Protein AF-A0A9R1C9G4-F1 (afdb_monomer_lite)

Organism: NCBI:txid2854755

Foldseek 3Di:
DPVLVVLVVVQLVVLLVQLVVLLVQLVVVVVVLVVQVVVVVVCPFPQDPVRDGPPDDRDDDPPVSVVSNVSSVCSNVPVPVVVLVVLLVVLVVLLVVLVVQVVVVVVVVVVDPDDPVSVVLSVVSNVLSVVCNVPVPSPSVSVVVVVVSVVVVVVVVVVVVVVVVVVVVVVVVVVVVVVVVVVVVVVVVVDPPPDPDPPPDDDDDDDDDDDDD

InterPro domains:
  IPR005325 Protein of unknown function DUF308, membrane [PF03729] (7-39)
  IPR005325 Protein of unknown function DUF308, membrane [PF03729] (63-133)

pLDDT: mean 73.39, std 15.16, range [34.91, 95.25]

Structure (mmCIF, N/CA/C/O backbone):
data_AF-A0A9R1C9G4-F1
#
_entry.id   AF-A0A9R1C9G4-F1
#
loop_
_atom_site.group_PDB
_atom_site.id
_atom_site.type_symbol
_atom_site.label_atom_id
_atom_site.label_alt_id
_atom_site.label_comp_id
_atom_site.label_asym_id
_atom_site.label_entity_id
_atom_site.label_seq_id
_atom_site.pdbx_PDB_ins_code
_atom_site.Cartn_x
_atom_site.Cartn_y
_atom_site.Cartn_z
_atom_site.occupancy
_atom_site.B_iso_or_equiv
_atom_site.auth_seq_id
_atom_site.auth_comp_id
_atom_site.auth_asym_id
_a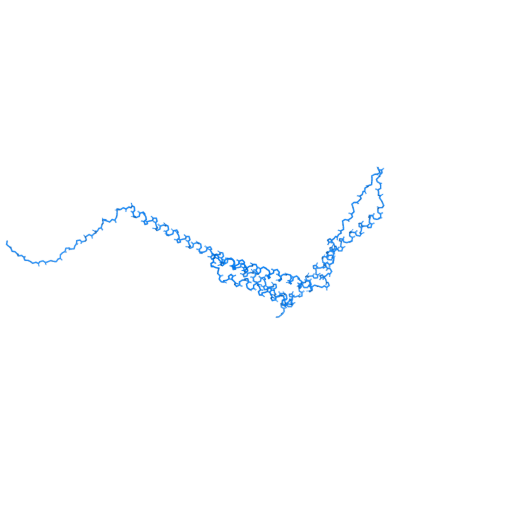tom_site.auth_atom_id
_atom_site.pdbx_PDB_model_num
ATOM 1 N N . MET A 1 1 ? -14.293 -18.397 -10.441 1.00 50.78 1 MET A N 1
ATOM 2 C CA . MET A 1 1 ? -14.915 -17.257 -9.725 1.00 50.78 1 MET A CA 1
ATOM 3 C C . MET A 1 1 ? -14.912 -17.377 -8.194 1.00 50.78 1 MET A C 1
ATOM 5 O O . MET A 1 1 ? -15.118 -16.356 -7.559 1.00 50.78 1 MET A O 1
ATOM 9 N N . LEU A 1 2 ? -14.626 -18.537 -7.573 1.00 49.88 2 LEU A N 1
ATOM 10 C CA . LEU A 1 2 ? -14.671 -18.654 -6.102 1.00 49.88 2 LEU A CA 1
ATOM 11 C C . LEU A 1 2 ? -13.504 -17.963 -5.360 1.00 49.88 2 LEU A C 1
ATOM 13 O O . LEU A 1 2 ? -13.743 -17.330 -4.342 1.00 49.88 2 LEU A O 1
ATOM 17 N N . LEU A 1 3 ? -12.264 -17.998 -5.869 1.00 57.25 3 LEU A N 1
ATOM 18 C CA . LEU A 1 3 ? -11.087 -17.430 -5.174 1.00 57.25 3 LEU A CA 1
ATOM 19 C C . LEU A 1 3 ? -11.145 -15.905 -4.941 1.00 57.25 3 LEU A C 1
ATOM 21 O O . LEU A 1 3 ? -10.585 -15.415 -3.964 1.00 57.25 3 LEU A O 1
ATOM 25 N N . LEU A 1 4 ? -11.858 -15.161 -5.793 1.00 54.88 4 LEU A N 1
ATOM 26 C CA . LEU A 1 4 ? -11.981 -13.701 -5.679 1.00 54.88 4 LEU A CA 1
ATOM 27 C C . LEU A 1 4 ? -12.985 -13.255 -4.614 1.00 54.88 4 LEU A C 1
ATOM 29 O O . LEU A 1 4 ? -12.763 -12.247 -3.944 1.00 54.88 4 LEU A O 1
ATOM 33 N N . GLN A 1 5 ? -14.062 -14.018 -4.406 1.00 60.50 5 GLN A N 1
ATOM 34 C CA . GLN A 1 5 ? -15.027 -13.709 -3.348 1.00 60.50 5 GLN A CA 1
ATOM 35 C C . GLN A 1 5 ? -14.412 -13.903 -1.958 1.00 60.50 5 GLN A C 1
ATOM 37 O O . GLN A 1 5 ? -14.637 -13.073 -1.077 1.00 60.50 5 GLN A O 1
ATOM 42 N N . TYR A 1 6 ? -13.565 -14.924 -1.780 1.00 65.00 6 TYR A N 1
ATOM 43 C CA . TYR A 1 6 ? -12.864 -15.142 -0.513 1.00 65.00 6 TYR A CA 1
ATOM 44 C C . TYR A 1 6 ? -11.916 -13.994 -0.162 1.00 65.00 6 TYR A C 1
ATOM 46 O O . TYR A 1 6 ? -11.909 -13.568 0.985 1.00 65.00 6 TYR A O 1
ATOM 54 N N . GLY A 1 7 ? -11.188 -13.426 -1.129 1.00 70.62 7 GLY A N 1
ATOM 55 C CA . GLY A 1 7 ? -10.265 -12.317 -0.858 1.00 70.62 7 GLY A CA 1
ATOM 56 C C . GLY A 1 7 ? -10.949 -11.090 -0.241 1.00 70.62 7 GLY A C 1
ATOM 57 O O . GLY A 1 7 ? -10.440 -10.511 0.719 1.00 70.62 7 GLY A O 1
ATOM 58 N N . SER A 1 8 ? -12.137 -10.725 -0.734 1.00 73.56 8 SER A N 1
ATOM 59 C CA . SER A 1 8 ? -12.911 -9.602 -0.185 1.00 73.56 8 SER A CA 1
ATOM 60 C C . SER A 1 8 ? -13.373 -9.856 1.245 1.00 73.56 8 SER A C 1
ATOM 62 O O . SER A 1 8 ? -13.203 -9.008 2.124 1.00 73.56 8 SER A O 1
ATOM 64 N N . LEU A 1 9 ? -13.897 -11.058 1.481 1.00 80.12 9 LEU A N 1
ATOM 65 C CA . LEU A 1 9 ? -14.358 -11.491 2.793 1.00 80.12 9 LEU A CA 1
ATOM 66 C C . LEU A 1 9 ? -13.190 -11.541 3.786 1.00 80.12 9 LEU A C 1
ATOM 68 O O . LEU A 1 9 ? -13.291 -10.977 4.872 1.00 80.12 9 LEU A O 1
ATOM 72 N N . THR A 1 10 ? -12.056 -12.136 3.413 1.00 84.62 10 THR A N 1
ATOM 73 C CA . THR A 1 10 ? -10.879 -12.263 4.284 1.00 84.62 10 THR A CA 1
ATOM 74 C C . THR A 1 10 ? -10.339 -10.908 4.729 1.00 84.62 10 THR A C 1
ATOM 76 O O . THR A 1 10 ? -10.029 -10.747 5.905 1.00 84.62 10 THR A O 1
ATOM 79 N N . ILE A 1 11 ? -10.263 -9.912 3.840 1.00 82.31 11 ILE A N 1
ATOM 80 C CA . ILE A 1 11 ? -9.776 -8.571 4.208 1.00 82.31 11 ILE A CA 1
ATOM 81 C C . ILE A 1 11 ? -10.743 -7.874 5.170 1.00 82.31 11 ILE A C 1
ATOM 83 O O . ILE A 1 11 ? -10.300 -7.202 6.103 1.00 82.31 11 ILE A O 1
ATOM 87 N N . GLN A 1 12 ? -12.054 -8.046 4.985 1.00 85.19 12 GLN A N 1
ATOM 88 C CA . GLN A 1 12 ? -13.042 -7.507 5.920 1.00 85.19 12 GLN A CA 1
ATOM 89 C C . GLN A 1 12 ? -12.913 -8.156 7.299 1.00 85.19 12 GLN A C 1
ATOM 91 O O . GLN A 1 12 ? -12.782 -7.435 8.285 1.00 85.19 12 GLN A O 1
ATOM 96 N N . TRP A 1 13 ? -12.861 -9.490 7.371 1.00 89.75 13 TRP A N 1
ATOM 97 C CA . TRP A 1 13 ? -12.664 -10.214 8.632 1.00 89.75 13 TRP A CA 1
ATOM 98 C C . TRP A 1 13 ? -11.3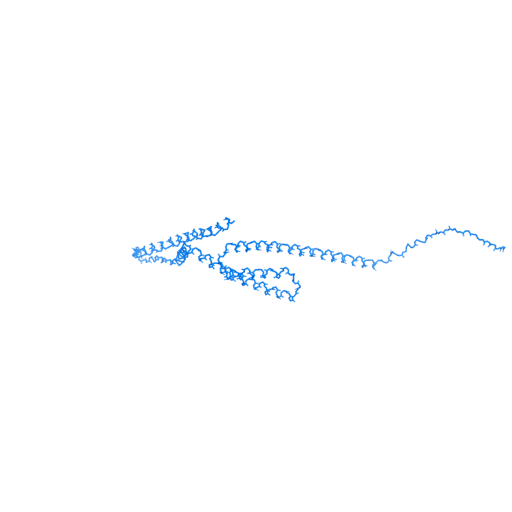46 -9.837 9.311 1.00 89.75 13 TRP A C 1
ATOM 100 O O . TRP A 1 13 ? -11.329 -9.580 10.512 1.00 89.75 13 TRP A O 1
ATOM 110 N N . LEU A 1 14 ? -10.260 -9.717 8.547 1.00 90.00 14 LEU A N 1
ATOM 111 C CA . LEU A 1 14 ? -8.964 -9.271 9.051 1.00 90.00 14 LEU A CA 1
ATOM 112 C C . LEU A 1 14 ? -9.044 -7.855 9.639 1.00 90.00 14 LEU A C 1
ATOM 114 O O . LEU A 1 14 ? -8.565 -7.618 10.744 1.00 90.00 14 LEU A O 1
ATOM 118 N N . THR A 1 15 ? -9.684 -6.926 8.927 1.00 91.75 15 THR A N 1
ATOM 119 C CA . THR A 1 15 ? -9.858 -5.536 9.379 1.00 91.75 15 THR A CA 1
ATOM 120 C C . THR A 1 15 ? -10.698 -5.470 10.652 1.00 91.75 15 THR A C 1
ATOM 122 O O . THR A 1 15 ? -10.347 -4.736 11.573 1.00 91.75 15 THR A O 1
ATOM 125 N N . ILE A 1 16 ? -11.760 -6.275 10.742 1.00 92.50 16 ILE A N 1
ATOM 126 C CA . ILE A 1 16 ? -12.608 -6.377 11.936 1.00 92.50 16 ILE A CA 1
ATOM 127 C C . ILE A 1 16 ? -11.805 -6.924 13.122 1.00 92.50 16 ILE A C 1
ATOM 129 O O . ILE A 1 16 ? -11.888 -6.364 14.212 1.00 92.50 16 ILE A O 1
ATOM 133 N N . VAL A 1 17 ? -11.000 -7.976 12.929 1.00 95.25 17 VAL A N 1
ATOM 134 C CA . VAL A 1 17 ? -10.163 -8.561 13.995 1.00 95.25 17 VAL A CA 1
ATOM 135 C C . VAL A 1 17 ? -9.121 -7.557 14.485 1.00 95.25 17 VAL A C 1
ATOM 137 O O . VAL A 1 17 ? -9.003 -7.336 15.691 1.00 95.25 17 VAL A O 1
ATOM 140 N N . ILE A 1 18 ? -8.406 -6.897 13.569 1.00 93.50 18 ILE A N 1
ATOM 141 C CA . ILE A 1 18 ? -7.433 -5.847 13.908 1.00 93.50 18 ILE A CA 1
ATOM 142 C C . ILE A 1 18 ? -8.127 -4.694 14.642 1.00 93.50 18 ILE A C 1
ATOM 144 O O . ILE A 1 18 ? -7.625 -4.226 15.664 1.00 93.50 18 ILE A O 1
ATOM 148 N N . GLY A 1 19 ? -9.302 -4.276 14.166 1.00 94.00 19 GLY A N 1
ATOM 149 C CA . GLY A 1 19 ? -10.135 -3.264 14.811 1.00 94.00 19 GLY A CA 1
ATOM 150 C C . GLY A 1 19 ? -10.550 -3.660 16.226 1.00 94.00 19 GLY A C 1
ATOM 151 O O . GLY A 1 19 ? -10.431 -2.851 17.142 1.00 94.00 19 GLY A O 1
ATOM 152 N N . GLY A 1 20 ? -10.946 -4.918 16.429 1.00 95.00 20 GLY A N 1
ATOM 153 C CA . GLY A 1 20 ? -11.266 -5.499 17.735 1.00 95.00 20 GLY A CA 1
ATOM 154 C C . GLY A 1 20 ? -10.095 -5.452 18.713 1.00 95.00 20 GLY A C 1
ATOM 155 O O . GLY A 1 20 ? -10.262 -5.026 19.856 1.00 95.00 20 GLY A O 1
ATOM 156 N N . ILE A 1 21 ? -8.897 -5.821 18.256 1.00 95.12 21 ILE A N 1
ATOM 157 C CA . ILE A 1 21 ? -7.677 -5.793 19.075 1.00 95.12 21 ILE A CA 1
ATOM 158 C C . ILE A 1 21 ? -7.290 -4.348 19.429 1.00 95.12 21 ILE A C 1
ATOM 160 O O . ILE A 1 21 ? -6.967 -4.060 20.586 1.00 95.12 21 ILE A O 1
ATOM 164 N N . PHE A 1 22 ? -7.366 -3.420 18.468 1.00 93.81 22 PHE A N 1
ATOM 165 C CA . PHE A 1 22 ? -7.135 -1.992 18.714 1.00 93.81 22 PHE A CA 1
ATOM 166 C C . PHE A 1 22 ? -8.146 -1.431 19.714 1.00 93.81 22 PHE A C 1
ATOM 168 O O . PHE A 1 22 ? -7.758 -0.827 20.712 1.00 93.81 22 PHE A O 1
ATOM 175 N N . PHE A 1 23 ? -9.433 -1.713 19.516 1.00 94.44 23 PHE A N 1
ATOM 176 C CA . PHE A 1 23 ? -10.493 -1.271 20.413 1.00 94.44 23 PHE A CA 1
ATOM 177 C C . PHE A 1 23 ? -10.278 -1.781 21.843 1.00 94.44 23 PHE A C 1
ATOM 179 O O . PHE A 1 23 ? -10.345 -0.994 22.787 1.00 94.44 23 PHE A O 1
ATOM 186 N N . ALA A 1 24 ? -9.944 -3.065 22.011 1.00 93.69 24 ALA A N 1
ATOM 187 C CA . ALA A 1 24 ? -9.632 -3.646 23.315 1.00 93.69 24 ALA A CA 1
ATOM 188 C C . ALA A 1 24 ? -8.417 -2.967 23.971 1.00 93.69 24 ALA A C 1
ATOM 190 O O . ALA A 1 24 ? -8.467 -2.610 25.148 1.00 93.69 24 ALA A O 1
ATOM 191 N N . THR A 1 25 ? -7.356 -2.708 23.202 1.00 93.44 25 THR A N 1
ATOM 192 C CA . THR A 1 25 ? -6.151 -2.009 23.682 1.00 93.44 25 THR A CA 1
ATOM 193 C C . THR A 1 25 ? -6.469 -0.577 24.133 1.00 93.44 25 THR A C 1
ATOM 195 O O . THR A 1 25 ? -6.028 -0.140 25.200 1.00 93.44 25 THR A O 1
ATOM 198 N N . GLY A 1 26 ? -7.284 0.149 23.361 1.00 90.56 26 GLY A N 1
ATOM 199 C CA . GLY A 1 26 ? -7.767 1.485 23.718 1.00 90.56 26 GLY A CA 1
ATOM 200 C C . GLY A 1 26 ? -8.641 1.479 24.974 1.00 90.56 26 GLY A C 1
ATOM 201 O O . GLY A 1 26 ? -8.462 2.320 25.858 1.00 90.56 26 GLY A O 1
ATOM 202 N N . LEU A 1 27 ? -9.520 0.482 25.104 1.00 91.19 27 LEU A N 1
ATOM 203 C CA . LEU A 1 27 ? -10.409 0.321 26.253 1.00 91.19 27 LEU A CA 1
ATOM 204 C C . LEU A 1 27 ? -9.633 0.039 27.546 1.00 91.19 27 LEU A C 1
ATOM 206 O O . LEU A 1 27 ? -9.917 0.655 28.572 1.00 91.19 27 LEU A O 1
ATOM 210 N N . ILE A 1 28 ? -8.611 -0.821 27.500 1.00 89.81 28 ILE A N 1
ATOM 211 C CA . ILE A 1 28 ? -7.726 -1.092 28.646 1.00 89.81 28 ILE A CA 1
ATOM 212 C C . ILE A 1 28 ? -7.040 0.203 29.100 1.00 89.81 28 ILE A C 1
ATOM 214 O O . ILE A 1 28 ? -7.065 0.545 30.285 1.00 89.81 28 ILE A O 1
ATOM 218 N N . SER A 1 29 ? -6.493 0.976 28.158 1.00 87.88 29 SER A N 1
ATOM 219 C CA . SER A 1 29 ? -5.845 2.256 28.459 1.00 87.88 29 SER A CA 1
ATOM 220 C C . SER A 1 29 ? -6.821 3.279 29.061 1.00 87.88 29 SER A C 1
ATOM 222 O O . SER A 1 29 ? -6.449 4.038 29.959 1.00 87.88 29 SER A O 1
ATOM 224 N N . PHE A 1 30 ? -8.077 3.280 28.610 1.00 85.62 30 PHE A N 1
ATOM 225 C CA . PHE A 1 30 ? -9.134 4.136 29.147 1.00 85.62 30 PHE A CA 1
ATOM 226 C C . PHE A 1 30 ? -9.565 3.720 30.565 1.00 85.62 30 PHE A C 1
ATOM 228 O O . PHE A 1 30 ? -9.714 4.574 31.444 1.00 85.62 30 PHE A O 1
ATOM 235 N N . ILE A 1 31 ? -9.693 2.415 30.829 1.00 86.38 31 ILE A N 1
ATOM 236 C CA . ILE A 1 31 ? -10.026 1.870 32.157 1.00 86.38 31 ILE A CA 1
ATOM 237 C C . ILE A 1 31 ? -8.929 2.198 33.178 1.00 86.38 31 ILE A C 1
ATOM 239 O O . ILE A 1 31 ? -9.242 2.586 34.310 1.00 86.38 31 ILE A O 1
ATOM 243 N N . ILE A 1 32 ? -7.652 2.094 32.793 1.00 86.00 32 ILE A N 1
ATOM 244 C CA . ILE A 1 32 ? -6.516 2.473 33.649 1.00 86.00 32 ILE A CA 1
ATOM 245 C C . ILE A 1 32 ? -6.578 3.965 33.990 1.00 86.00 32 ILE A C 1
ATOM 247 O O . ILE A 1 32 ? -6.412 4.338 35.155 1.00 86.00 32 ILE A O 1
ATOM 251 N N . TYR A 1 33 ? -6.883 4.820 33.013 1.00 85.19 33 TYR A N 1
ATOM 252 C CA . TYR A 1 33 ? -7.038 6.256 33.243 1.00 85.19 33 TYR A CA 1
ATOM 253 C C . TYR A 1 33 ? -8.193 6.568 34.202 1.00 85.19 33 TYR A C 1
ATOM 255 O O . TYR A 1 33 ? -7.994 7.307 35.168 1.00 85.19 33 TYR A O 1
ATOM 263 N N . LEU A 1 34 ? -9.372 5.960 34.013 1.00 84.56 34 LEU A N 1
ATOM 264 C CA . LEU A 1 34 ? -10.505 6.135 34.931 1.00 84.56 34 LEU A CA 1
ATOM 265 C C . LEU A 1 34 ? -10.189 5.629 36.340 1.00 84.56 34 LEU A C 1
ATOM 267 O O . LEU A 1 34 ? -10.533 6.287 37.321 1.00 84.56 34 LEU A O 1
ATOM 271 N N . SER A 1 35 ? -9.519 4.483 36.453 1.00 81.94 35 SER A N 1
ATOM 272 C CA . SER A 1 35 ? -9.141 3.899 37.744 1.00 81.94 35 SER A CA 1
ATOM 273 C C . SER A 1 35 ? -8.112 4.760 38.471 1.00 81.94 35 SER A C 1
ATOM 275 O O . SER A 1 35 ? -8.222 4.959 39.678 1.00 81.94 35 SER A O 1
ATOM 277 N N . THR A 1 36 ? -7.147 5.326 37.745 1.00 77.06 36 THR A N 1
ATOM 278 C CA . THR A 1 36 ? -6.144 6.234 38.318 1.00 77.06 36 THR A CA 1
ATOM 279 C C . THR A 1 36 ? -6.772 7.570 38.703 1.00 77.06 36 THR A C 1
ATOM 281 O O . THR A 1 36 ? -6.517 8.064 39.796 1.00 77.06 36 THR A O 1
ATOM 284 N N . LYS A 1 37 ? -7.672 8.116 37.874 1.00 76.62 37 LYS A N 1
ATOM 285 C CA . LYS A 1 37 ? -8.444 9.326 38.191 1.00 76.62 37 LYS A CA 1
ATOM 286 C C . LYS A 1 37 ? -9.274 9.142 39.464 1.00 76.62 37 LYS A C 1
ATOM 288 O O . LYS A 1 37 ? -9.193 9.972 40.361 1.00 76.62 37 LYS A O 1
ATOM 293 N N . LYS A 1 38 ? -10.008 8.028 39.586 1.00 74.94 38 LYS A N 1
ATOM 294 C CA . LYS A 1 38 ? -10.776 7.693 40.799 1.00 74.94 38 LYS A CA 1
ATOM 295 C C . LYS A 1 38 ? -9.872 7.518 42.022 1.00 74.94 38 LYS A C 1
ATOM 297 O O . LYS A 1 38 ? -10.217 8.006 43.089 1.00 74.94 38 LYS A O 1
ATOM 302 N N . ARG A 1 39 ? -8.710 6.870 41.874 1.00 68.56 39 ARG A N 1
ATOM 303 C CA . ARG A 1 39 ? -7.732 6.689 42.963 1.00 68.56 39 ARG A CA 1
ATOM 304 C C . ARG A 1 39 ? -7.111 8.003 43.430 1.00 68.56 39 ARG A C 1
ATOM 306 O O . ARG A 1 39 ? -6.878 8.131 44.618 1.00 68.56 39 ARG A O 1
ATOM 313 N N . LEU A 1 40 ? -6.883 8.964 42.538 1.00 65.44 40 LEU A N 1
ATOM 314 C CA . LEU A 1 40 ? -6.365 10.289 42.897 1.00 65.44 40 LEU A CA 1
ATOM 315 C C . LEU A 1 40 ? -7.421 11.179 43.555 1.00 65.44 40 LEU A C 1
ATOM 317 O O . LEU A 1 40 ? -7.089 11.939 44.453 1.00 65.44 40 LEU A O 1
ATOM 321 N N . SER A 1 41 ? -8.685 11.076 43.135 1.00 62.38 41 SER A N 1
ATOM 322 C CA . SER A 1 41 ? -9.795 11.770 43.802 1.00 62.38 41 SER A CA 1
ATOM 323 C C . SER A 1 41 ? -10.172 11.141 45.148 1.00 62.38 41 SER A C 1
ATOM 325 O O . SER A 1 41 ? -10.714 11.837 45.995 1.00 62.38 41 SER A O 1
ATOM 327 N N . ALA A 1 42 ? -9.903 9.845 45.342 1.00 63.44 42 ALA A N 1
ATOM 328 C CA . ALA A 1 42 ? -10.138 9.132 46.600 1.00 63.44 42 ALA A CA 1
ATOM 329 C C . ALA A 1 42 ? -8.929 9.159 47.553 1.00 63.44 42 ALA A C 1
ATOM 331 O O . ALA A 1 42 ? -9.106 9.004 48.756 1.00 63.44 42 ALA A O 1
ATOM 332 N N . SER A 1 43 ? -7.706 9.357 47.045 1.00 56.81 43 SER A N 1
ATOM 333 C CA . SER A 1 43 ? -6.535 9.661 47.867 1.00 56.81 43 SER A CA 1
ATOM 334 C C . SER A 1 43 ? -6.481 11.166 48.115 1.00 56.81 43 SER A C 1
ATOM 336 O O . SER A 1 43 ? -5.700 11.893 47.496 1.00 56.81 43 SER A O 1
ATOM 338 N N . GLU A 1 44 ? -7.338 11.633 49.019 1.00 55.91 44 GLU A N 1
ATOM 339 C CA . GLU A 1 44 ? -7.061 12.842 49.788 1.00 55.91 44 GLU A CA 1
ATOM 340 C C . GLU A 1 44 ? -5.608 12.759 50.279 1.00 55.91 44 GLU A C 1
ATOM 342 O O . GLU A 1 44 ? -5.149 11.692 50.691 1.00 55.91 44 GLU A O 1
ATOM 347 N N . SER A 1 45 ? -4.848 13.834 50.070 1.00 52.84 45 SER A N 1
ATOM 348 C CA . SER A 1 45 ? -3.392 13.871 50.207 1.00 52.84 45 SER A CA 1
ATOM 349 C C . SER A 1 45 ? -2.912 13.094 51.429 1.00 52.84 45 SER A C 1
ATOM 351 O O . SER A 1 45 ? -3.165 13.515 52.555 1.00 52.84 45 SER A O 1
ATOM 353 N N . ILE A 1 46 ? -2.199 11.987 51.207 1.00 57.66 46 ILE A N 1
ATOM 354 C CA . ILE A 1 46 ? -1.473 11.322 52.284 1.00 57.66 46 ILE A CA 1
ATOM 355 C C . ILE A 1 46 ? -0.327 12.273 52.635 1.00 57.66 46 ILE A C 1
ATOM 357 O O . ILE A 1 46 ? 0.673 12.353 51.922 1.00 57.66 46 ILE A O 1
ATOM 361 N N . THR A 1 47 ? -0.550 13.095 53.656 1.00 57.03 47 THR A N 1
ATOM 362 C CA . THR A 1 47 ? 0.495 13.859 54.328 1.00 57.03 47 THR A CA 1
ATOM 363 C C . THR A 1 47 ? 1.368 12.831 55.023 1.00 57.03 47 THR A C 1
ATOM 365 O O . THR A 1 47 ? 0.892 12.112 55.901 1.00 57.03 47 THR A O 1
ATOM 368 N N . ASP A 1 48 ? 2.613 12.705 54.570 1.00 59.47 48 ASP A N 1
ATOM 369 C CA . ASP A 1 48 ? 3.602 11.899 55.274 1.00 59.47 48 ASP A CA 1
ATOM 370 C C . ASP A 1 48 ? 3.764 12.444 56.703 1.00 59.47 48 ASP A C 1
ATOM 372 O O . ASP A 1 48 ? 3.525 13.634 56.938 1.00 59.47 48 ASP A O 1
ATOM 376 N N . SER A 1 49 ? 4.162 11.611 57.664 1.00 63.19 49 SER A N 1
ATOM 377 C CA . SER A 1 49 ? 4.257 12.031 59.079 1.00 63.19 49 SER A CA 1
ATOM 378 C C . SER A 1 49 ? 5.277 13.167 59.316 1.00 63.19 49 SER A C 1
ATOM 380 O O . SER A 1 49 ? 5.241 13.803 60.364 1.00 63.19 49 SER A O 1
ATOM 382 N N . ASP A 1 50 ? 6.098 13.483 58.305 1.00 62.44 50 ASP A N 1
ATOM 383 C CA . ASP A 1 50 ? 7.061 14.593 58.245 1.00 62.44 50 ASP A CA 1
ATOM 384 C C . ASP A 1 50 ? 6.554 15.853 57.497 1.00 62.44 50 ASP A C 1
ATOM 386 O O . ASP A 1 50 ? 7.321 16.773 57.211 1.00 62.44 50 ASP A O 1
ATOM 390 N N . GLY A 1 51 ? 5.266 15.935 57.139 1.00 59.81 51 GLY A N 1
ATOM 391 C CA . GLY A 1 51 ? 4.664 17.144 56.548 1.00 59.81 51 GLY A CA 1
ATOM 392 C C . GLY A 1 51 ? 4.962 17.381 55.058 1.00 59.81 51 GLY A C 1
ATOM 393 O O . GLY A 1 51 ? 4.522 18.385 54.491 1.00 59.81 51 GLY A O 1
ATOM 394 N N . TYR A 1 52 ? 5.650 16.457 54.383 1.00 57.19 52 TYR A N 1
ATOM 395 C CA . TYR A 1 52 ? 5.878 16.529 52.940 1.00 57.19 52 TYR A CA 1
ATOM 396 C C . TYR A 1 52 ? 4.661 16.013 52.158 1.00 57.19 52 TYR A C 1
ATOM 398 O O . TYR A 1 52 ? 4.205 14.880 52.318 1.00 57.19 52 TYR A O 1
ATOM 406 N N . ARG A 1 53 ? 4.120 16.853 51.266 1.00 57.91 53 ARG A N 1
ATOM 407 C CA . ARG A 1 53 ? 3.033 16.474 50.351 1.00 57.91 53 ARG A CA 1
ATOM 408 C C . ARG A 1 53 ? 3.618 15.644 49.210 1.00 57.91 53 ARG A C 1
ATOM 410 O O . ARG A 1 53 ? 4.158 16.200 48.256 1.00 57.91 53 ARG A O 1
ATOM 417 N N . ILE A 1 54 ? 3.485 14.324 49.278 1.00 58.38 54 ILE A N 1
ATOM 418 C CA . ILE A 1 54 ? 3.810 13.431 48.158 1.00 58.38 54 ILE A CA 1
ATOM 419 C C . ILE A 1 54 ? 2.793 13.659 47.037 1.00 58.38 54 ILE A C 1
ATOM 421 O O . ILE A 1 54 ? 1.680 13.132 47.031 1.00 58.38 54 ILE A O 1
ATOM 425 N N . GLN A 1 55 ? 3.166 14.515 46.089 1.00 57.47 55 GLN A N 1
ATOM 426 C CA . GLN A 1 55 ? 2.378 14.814 44.904 1.00 57.47 55 GLN A CA 1
ATOM 427 C C . GLN A 1 55 ? 2.445 13.593 43.978 1.00 57.47 55 GLN A C 1
ATOM 429 O O . GLN A 1 55 ? 3.405 13.403 43.233 1.00 57.47 55 GLN A O 1
ATOM 434 N N . ARG A 1 56 ? 1.454 12.698 44.081 1.00 59.69 56 ARG A N 1
ATOM 435 C CA . ARG A 1 56 ? 1.362 11.520 43.209 1.00 59.69 56 ARG A CA 1
ATOM 436 C C . ARG A 1 56 ? 1.250 12.017 41.753 1.00 59.69 56 ARG A C 1
ATOM 438 O O . ARG A 1 56 ? 0.397 12.871 41.502 1.00 59.69 56 ARG A O 1
ATOM 445 N N . PRO A 1 57 ? 2.081 11.528 40.810 1.00 61.47 57 PRO A N 1
ATOM 446 C CA . PRO A 1 57 ? 2.058 11.994 39.426 1.00 61.47 57 PRO A CA 1
ATOM 447 C C . PRO A 1 57 ? 0.638 11.932 38.862 1.00 61.47 57 PRO A C 1
ATOM 449 O O . PRO A 1 57 ? -0.033 10.902 38.981 1.00 61.47 57 PRO A O 1
ATOM 452 N N . ALA A 1 58 ? 0.166 13.034 38.273 1.00 62.06 58 ALA A N 1
ATOM 453 C CA . ALA A 1 58 ? -1.117 13.044 37.584 1.00 62.06 58 ALA A CA 1
ATOM 454 C C . ALA A 1 58 ? -1.102 11.983 36.463 1.00 62.06 58 ALA A C 1
ATOM 456 O O . ALA A 1 58 ? -0.062 11.783 35.827 1.00 62.06 58 ALA A O 1
ATOM 457 N N . PRO A 1 59 ? -2.220 11.284 36.197 1.00 64.75 59 PRO A N 1
ATOM 458 C CA . PRO A 1 59 ? -2.252 10.268 35.161 1.00 64.75 59 PRO A CA 1
ATOM 459 C C . PRO A 1 59 ? -2.073 10.973 33.819 1.00 64.75 59 PRO A C 1
ATOM 461 O O . PRO A 1 59 ? -2.848 11.876 33.493 1.00 64.75 59 PRO A O 1
ATOM 464 N N . ALA A 1 60 ? -1.081 10.555 33.033 1.00 68.94 60 ALA A N 1
ATOM 465 C CA . ALA A 1 60 ? -0.944 11.030 31.666 1.00 68.94 60 ALA A CA 1
ATOM 466 C C . ALA A 1 60 ? -2.250 10.748 30.907 1.00 68.94 60 ALA A C 1
ATOM 468 O O . ALA A 1 60 ? -2.788 9.638 30.964 1.00 68.94 60 ALA A O 1
ATOM 469 N N . PHE A 1 61 ? -2.786 11.763 30.228 1.00 71.31 61 PHE A N 1
ATOM 470 C CA . PHE A 1 61 ? -3.977 11.588 29.407 1.00 71.31 61 PHE A CA 1
ATOM 471 C C . PHE A 1 61 ? -3.691 10.537 28.327 1.00 71.31 61 PHE A C 1
ATOM 473 O O . PHE A 1 61 ? -2.732 10.702 27.568 1.00 71.31 61 PHE A O 1
ATOM 480 N N . PRO A 1 62 ? -4.503 9.469 28.216 1.00 78.69 62 PRO A N 1
ATOM 481 C CA . PRO A 1 62 ? -4.283 8.420 27.233 1.00 78.69 62 PRO A CA 1
ATOM 482 C C . PRO A 1 62 ? -4.765 8.888 25.853 1.00 78.69 62 PRO A C 1
ATOM 484 O O . PRO A 1 62 ? -5.725 8.348 25.308 1.00 78.69 62 PRO A O 1
ATOM 487 N N . ILE A 1 63 ? -4.101 9.891 25.269 1.00 81.94 63 ILE A N 1
ATOM 488 C CA . ILE A 1 63 ? -4.388 10.407 23.916 1.00 81.94 63 ILE A CA 1
ATOM 489 C C . ILE A 1 63 ? -4.315 9.256 22.902 1.00 81.94 63 ILE A C 1
ATOM 491 O O . ILE A 1 63 ? -5.187 9.098 22.050 1.00 81.94 63 ILE A O 1
ATOM 495 N N . VAL A 1 64 ? -3.316 8.388 23.071 1.00 83.00 64 VAL A N 1
ATOM 496 C CA . VAL A 1 64 ? -3.104 7.194 22.244 1.00 83.00 64 VAL A CA 1
ATOM 497 C C . VAL A 1 64 ? -4.202 6.145 22.468 1.00 83.00 64 VAL A C 1
ATOM 499 O O . VAL A 1 64 ? -4.647 5.509 21.517 1.00 83.00 64 VAL A O 1
ATOM 502 N N . GLY A 1 65 ? -4.699 6.001 23.702 1.00 86.88 65 GLY A N 1
ATOM 503 C CA . GLY A 1 65 ? -5.793 5.082 24.035 1.00 86.88 65 GLY A CA 1
ATOM 504 C C . GLY A 1 65 ? -7.130 5.510 23.429 1.00 86.88 65 GLY A C 1
ATOM 505 O O . GLY A 1 65 ? -7.852 4.680 22.880 1.00 86.88 65 GLY A O 1
ATOM 506 N N . VAL A 1 66 ? -7.425 6.812 23.449 1.00 89.81 66 VAL A N 1
ATOM 507 C CA . VAL A 1 66 ? -8.636 7.376 22.831 1.00 89.81 66 VAL A CA 1
ATOM 508 C C . VAL A 1 66 ? -8.583 7.244 21.308 1.00 89.81 66 VAL A C 1
ATOM 510 O O . VAL A 1 66 ? -9.546 6.772 20.707 1.00 89.81 66 VAL A O 1
ATOM 513 N N . GLY A 1 67 ? -7.453 7.587 20.680 1.00 90.12 67 GLY A N 1
ATOM 514 C CA . GLY A 1 67 ? -7.275 7.423 19.233 1.00 90.12 67 GLY A CA 1
ATOM 515 C C . GLY A 1 67 ? -7.404 5.964 18.789 1.00 90.12 67 GLY A C 1
ATOM 516 O O . GLY A 1 67 ? -8.093 5.671 17.816 1.00 90.12 67 GLY A O 1
ATOM 517 N N . SER A 1 68 ? -6.818 5.045 19.558 1.00 93.56 68 SER A N 1
ATOM 518 C CA . SER A 1 68 ? -6.928 3.597 19.357 1.00 93.56 68 SER A CA 1
ATOM 519 C C . SER A 1 68 ? -8.371 3.085 19.471 1.00 93.56 68 SER A C 1
ATOM 521 O O . SER A 1 68 ? -8.825 2.318 18.623 1.00 93.56 68 SER A O 1
ATOM 523 N N . MET A 1 69 ? -9.128 3.559 20.465 1.00 92.06 69 MET A N 1
ATOM 524 C CA . MET A 1 69 ? -10.529 3.179 20.665 1.00 92.06 69 MET A CA 1
ATOM 525 C C . MET A 1 69 ? -11.430 3.684 19.528 1.00 92.06 69 MET A C 1
ATOM 527 O O . MET A 1 69 ? -12.263 2.935 19.021 1.00 92.06 69 MET A O 1
ATOM 531 N N . ILE A 1 70 ? -11.243 4.931 19.087 1.00 93.19 70 ILE A N 1
ATOM 532 C CA . ILE A 1 70 ? -12.005 5.511 17.971 1.00 93.19 70 ILE A CA 1
ATOM 533 C C . ILE A 1 70 ? -11.671 4.785 16.666 1.00 93.19 70 ILE A C 1
ATOM 535 O O . ILE A 1 70 ? -12.577 4.359 15.949 1.00 93.19 70 ILE A O 1
ATOM 539 N N . LEU A 1 71 ? -10.380 4.600 16.377 1.00 92.19 71 LEU A N 1
ATOM 540 C CA . LEU A 1 71 ? -9.925 3.902 15.179 1.00 92.19 71 LEU A CA 1
ATOM 541 C C . LEU A 1 71 ? -10.442 2.456 15.164 1.00 92.19 71 LEU A C 1
ATOM 543 O O . LEU A 1 71 ? -11.063 2.043 14.190 1.00 92.19 71 LEU A O 1
ATOM 547 N N . GLY A 1 72 ? -10.274 1.715 16.263 1.00 93.38 72 GLY A N 1
ATOM 548 C CA . GLY A 1 72 ? -10.771 0.345 16.401 1.00 93.38 72 GLY A CA 1
ATOM 549 C C . GLY A 1 72 ? -12.284 0.236 16.197 1.00 93.38 72 GLY A C 1
ATOM 550 O O . GLY A 1 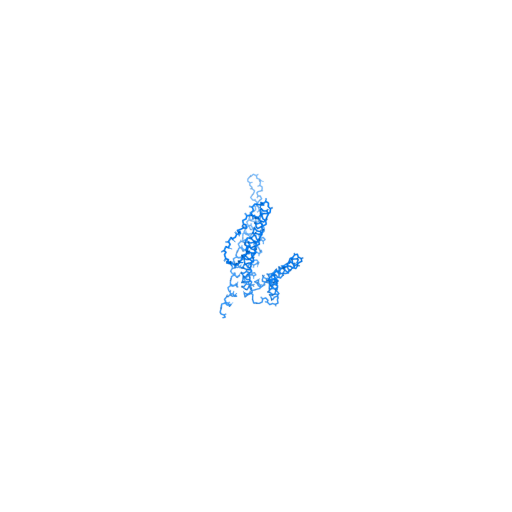72 ? -12.743 -0.648 15.477 1.00 93.38 72 GLY A O 1
ATOM 551 N N . GLY A 1 73 ? -13.058 1.183 16.738 1.00 93.12 73 GLY A N 1
ATOM 552 C CA . GLY A 1 73 ? -14.501 1.261 16.503 1.00 93.12 73 GLY A CA 1
ATOM 553 C C . GLY A 1 73 ? -14.843 1.461 15.024 1.00 93.12 73 GLY A C 1
ATOM 554 O O . GLY A 1 73 ? -15.651 0.716 14.471 1.00 93.12 73 GLY A O 1
ATOM 555 N N . ILE A 1 74 ? -14.186 2.409 14.350 1.00 92.19 74 ILE A N 1
ATOM 556 C CA . ILE A 1 74 ? -14.388 2.656 12.912 1.00 92.19 74 ILE A CA 1
ATOM 557 C C . ILE A 1 74 ? -14.077 1.398 12.086 1.00 92.19 74 ILE A C 1
ATOM 559 O O . ILE A 1 74 ? -14.817 1.093 11.153 1.00 92.19 74 ILE A O 1
ATOM 563 N N . LEU A 1 75 ? -13.036 0.637 12.439 1.00 92.25 75 LEU A N 1
ATOM 564 C CA . LEU A 1 75 ? -12.675 -0.603 11.740 1.00 92.25 75 LEU A CA 1
ATOM 565 C C . LEU A 1 75 ? -13.706 -1.726 11.932 1.00 92.25 75 LEU A C 1
ATOM 567 O O . LEU A 1 75 ? -13.913 -2.509 11.008 1.00 92.25 75 LEU A O 1
ATOM 571 N N . ILE A 1 76 ? -14.356 -1.812 13.095 1.00 93.56 76 ILE A N 1
ATOM 572 C CA . ILE A 1 76 ? -15.394 -2.821 13.369 1.00 93.56 76 ILE A CA 1
ATOM 573 C C . ILE A 1 76 ? -16.704 -2.467 12.656 1.00 93.56 76 ILE A C 1
ATOM 575 O O . ILE A 1 76 ? -17.314 -3.331 12.029 1.00 93.56 76 ILE A O 1
ATOM 579 N N . PHE A 1 77 ? -17.143 -1.206 12.743 1.00 91.69 77 PHE A N 1
ATOM 580 C CA . PHE A 1 77 ? -18.430 -0.771 12.189 1.00 91.69 77 PHE A CA 1
ATOM 581 C C . PHE A 1 77 ? -18.373 -0.484 10.683 1.00 91.69 77 PHE A C 1
ATOM 583 O O . PHE A 1 77 ? -19.350 -0.727 9.977 1.00 91.69 77 PHE A O 1
ATOM 590 N N . LEU A 1 78 ? -17.244 0.021 10.172 1.00 90.62 78 LEU A N 1
ATOM 591 C CA . LEU A 1 78 ? -17.056 0.376 8.759 1.00 90.62 78 LEU A CA 1
ATOM 592 C C . LEU A 1 78 ? -15.755 -0.206 8.163 1.00 90.62 78 LEU A C 1
ATOM 594 O O . LEU A 1 78 ? -14.963 0.539 7.569 1.00 90.62 78 LEU A O 1
ATOM 598 N N . PRO A 1 79 ? -15.540 -1.535 8.218 1.00 86.56 79 PRO A N 1
ATOM 599 C CA . PRO A 1 79 ? -14.322 -2.161 7.697 1.00 86.56 79 PRO A CA 1
ATOM 600 C C . PRO A 1 79 ? -14.133 -1.880 6.201 1.00 86.56 79 PRO A C 1
ATOM 602 O O . PRO A 1 79 ? -13.038 -1.555 5.746 1.00 86.56 79 PRO A O 1
ATOM 605 N N . GLY A 1 80 ? -15.222 -1.933 5.426 1.00 85.06 80 GLY A N 1
ATOM 606 C CA . GLY A 1 80 ? -15.179 -1.713 3.982 1.00 85.06 80 GLY A CA 1
ATOM 607 C C . GLY A 1 80 ? -14.793 -0.284 3.588 1.00 85.06 80 GLY A C 1
ATOM 608 O O . GLY A 1 80 ? -14.026 -0.096 2.647 1.00 85.06 80 GLY A O 1
ATOM 609 N N . SER A 1 81 ? -15.296 0.729 4.297 1.00 86.50 81 SER A N 1
ATOM 610 C CA . SER A 1 81 ? -14.984 2.134 3.995 1.00 86.50 81 SER A CA 1
ATOM 611 C C . SER A 1 81 ? -13.560 2.502 4.401 1.00 86.50 81 SER A C 1
ATOM 613 O O . SER A 1 81 ? -12.894 3.236 3.674 1.00 86.50 81 SER A O 1
ATOM 615 N N . PHE A 1 82 ? -13.070 1.956 5.517 1.00 87.94 82 PHE A N 1
ATOM 616 C CA . PHE A 1 82 ? -11.698 2.171 5.970 1.00 87.94 82 PHE A CA 1
ATOM 617 C C . PHE A 1 82 ? -10.671 1.646 4.956 1.00 87.94 82 PHE A C 1
ATOM 619 O O . PHE A 1 82 ? -9.783 2.384 4.526 1.00 87.94 82 PHE A O 1
ATOM 626 N N . VAL A 1 83 ? -10.846 0.402 4.497 1.00 85.69 83 VAL A N 1
ATOM 627 C CA . VAL A 1 83 ? -9.969 -0.211 3.484 1.00 85.69 83 VAL A CA 1
ATOM 628 C C . VAL A 1 83 ? -10.004 0.574 2.172 1.00 85.69 83 VAL A C 1
ATOM 630 O O . VAL A 1 83 ? -8.954 0.843 1.586 1.00 85.69 83 VAL A O 1
ATOM 633 N N . LYS A 1 84 ? -11.190 1.013 1.730 1.00 85.50 84 LYS A N 1
ATOM 634 C CA . LYS A 1 84 ? -11.325 1.885 0.551 1.00 85.50 84 LYS A CA 1
ATOM 635 C C . LYS A 1 84 ? -10.554 3.194 0.721 1.00 85.50 84 LYS A C 1
ATOM 637 O O . LYS A 1 84 ? -9.880 3.614 -0.214 1.00 85.50 84 LYS A O 1
ATOM 642 N N . GLY A 1 85 ? -10.608 3.809 1.903 1.00 86.81 85 GLY A N 1
ATOM 643 C CA . GLY A 1 85 ? -9.844 5.017 2.221 1.00 86.81 85 GLY A CA 1
ATOM 644 C C . GLY A 1 85 ? -8.335 4.811 2.074 1.00 86.81 85 GLY A C 1
ATOM 645 O O . GLY A 1 85 ? -7.678 5.592 1.387 1.00 86.81 85 GLY A O 1
ATOM 646 N N . ILE A 1 86 ? -7.798 3.720 2.633 1.00 86.88 86 ILE A N 1
ATOM 647 C CA . ILE A 1 86 ? -6.374 3.362 2.491 1.00 86.88 86 ILE A CA 1
ATOM 648 C C . ILE A 1 86 ? -5.995 3.197 1.021 1.00 86.88 86 ILE A C 1
ATOM 650 O O . ILE A 1 86 ? -4.948 3.673 0.598 1.00 86.88 86 ILE A O 1
ATOM 654 N N . VAL A 1 87 ? -6.843 2.549 0.229 1.00 86.62 87 VAL A N 1
ATOM 655 C CA . VAL A 1 87 ? -6.560 2.290 -1.187 1.00 86.62 87 VAL A CA 1
ATOM 656 C C . VAL A 1 87 ? -6.593 3.558 -2.026 1.00 86.62 87 VAL A C 1
ATOM 658 O O . VAL A 1 87 ? -5.769 3.706 -2.924 1.00 86.62 87 VAL A O 1
ATOM 661 N N . VAL A 1 88 ? -7.488 4.496 -1.723 1.00 87.19 88 VAL A N 1
ATOM 662 C CA . VAL A 1 88 ? -7.481 5.811 -2.373 1.00 87.19 88 VAL A CA 1
ATOM 663 C C . VAL A 1 88 ? -6.193 6.559 -2.035 1.00 87.19 88 VAL A C 1
ATOM 665 O O . VAL A 1 88 ? -5.544 7.080 -2.937 1.00 87.19 88 VAL A O 1
ATOM 668 N N . VAL A 1 89 ? -5.769 6.561 -0.767 1.00 90.50 89 VAL A N 1
ATOM 669 C CA . VAL A 1 89 ? -4.486 7.165 -0.368 1.00 90.50 89 VAL A CA 1
ATOM 670 C C . VAL A 1 89 ? -3.313 6.475 -1.069 1.00 90.50 89 VAL A C 1
ATOM 672 O O . VAL A 1 89 ? -2.446 7.160 -1.607 1.00 90.50 89 VAL A O 1
ATOM 675 N N . LEU A 1 90 ? -3.315 5.141 -1.132 1.00 87.81 90 LEU A N 1
ATOM 676 C CA . LEU A 1 90 ? -2.313 4.342 -1.839 1.00 87.81 90 LEU A CA 1
ATOM 677 C C . LEU A 1 90 ? -2.258 4.707 -3.327 1.00 87.81 90 LEU A C 1
ATOM 679 O O . LEU A 1 90 ? -1.178 4.864 -3.885 1.00 87.81 90 LEU A O 1
ATOM 683 N N . ALA A 1 91 ? -3.409 4.891 -3.969 1.00 87.56 91 ALA A N 1
ATOM 684 C CA . ALA A 1 91 ? -3.480 5.295 -5.365 1.00 87.56 91 ALA A CA 1
ATOM 685 C C . ALA A 1 91 ? -2.984 6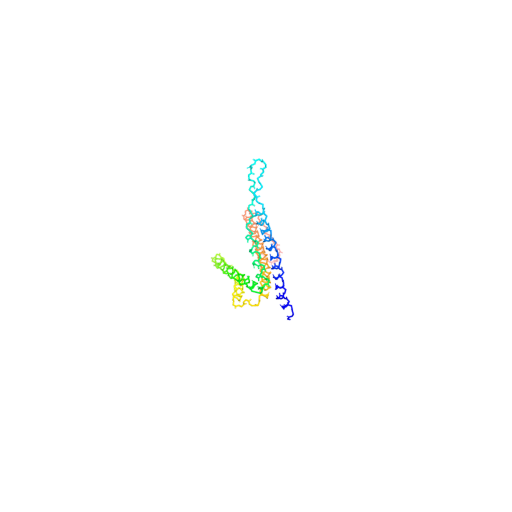.725 -5.584 1.00 87.56 91 ALA A C 1
ATOM 687 O O . ALA A 1 91 ? -2.280 6.976 -6.558 1.00 87.56 91 ALA A O 1
ATOM 688 N N . LEU A 1 92 ? -3.284 7.650 -4.670 1.00 91.00 92 LEU A N 1
ATOM 689 C CA . LEU A 1 92 ? -2.755 9.011 -4.733 1.00 91.00 92 LEU A CA 1
ATOM 690 C C . LEU A 1 92 ? -1.227 9.004 -4.658 1.00 91.00 92 LEU A C 1
ATOM 692 O O . LEU A 1 92 ? -0.576 9.559 -5.542 1.00 91.00 92 LEU A O 1
ATOM 696 N N . ILE A 1 93 ? -0.640 8.325 -3.667 1.00 91.06 93 ILE A N 1
ATOM 697 C CA . ILE A 1 93 ? 0.825 8.237 -3.563 1.00 91.06 93 ILE A CA 1
ATOM 698 C C . ILE A 1 93 ? 1.440 7.481 -4.747 1.00 91.06 93 ILE A C 1
ATOM 700 O O . ILE A 1 93 ? 2.534 7.834 -5.184 1.00 91.06 93 ILE A O 1
ATOM 704 N N . LEU A 1 94 ? 0.731 6.504 -5.320 1.00 88.31 94 LEU A N 1
ATOM 705 C CA . LEU A 1 94 ? 1.158 5.786 -6.521 1.00 88.31 94 LEU A CA 1
ATOM 706 C C . LEU A 1 94 ? 1.203 6.707 -7.746 1.00 88.31 94 LEU A C 1
ATOM 708 O O . LEU A 1 94 ? 2.190 6.700 -8.478 1.00 88.31 94 LEU A O 1
ATOM 712 N N . VAL A 1 95 ? 0.168 7.525 -7.954 1.00 90.12 95 VAL A N 1
ATOM 713 C CA . VAL A 1 95 ? 0.122 8.514 -9.041 1.00 90.12 95 VAL A CA 1
ATOM 714 C C . VAL A 1 95 ? 1.226 9.552 -8.862 1.00 90.12 95 VAL A C 1
ATOM 716 O O . VAL A 1 95 ? 1.950 9.832 -9.817 1.00 90.12 95 VAL A O 1
ATOM 719 N N . LEU A 1 96 ? 1.416 10.080 -7.646 1.00 92.50 96 LEU A N 1
ATOM 720 C CA . LEU A 1 96 ? 2.516 11.008 -7.359 1.00 92.50 96 LEU A CA 1
ATOM 721 C C . LEU A 1 96 ? 3.886 10.364 -7.632 1.00 92.50 96 LEU A C 1
ATOM 723 O O . LEU A 1 96 ? 4.744 10.987 -8.260 1.00 92.50 96 LEU A O 1
ATOM 727 N N . GLY A 1 97 ? 4.084 9.114 -7.209 1.00 88.31 97 GLY A N 1
ATOM 728 C CA . GLY A 1 97 ? 5.304 8.351 -7.469 1.00 88.31 97 GLY A CA 1
ATOM 729 C C . GLY A 1 97 ? 5.556 8.137 -8.962 1.00 88.31 97 GLY A C 1
ATOM 730 O O . GLY A 1 97 ? 6.670 8.365 -9.432 1.00 88.31 97 GLY A O 1
ATOM 731 N N . ALA A 1 98 ? 4.517 7.785 -9.723 1.00 87.62 98 ALA A N 1
ATOM 732 C CA . ALA A 1 98 ? 4.597 7.593 -11.168 1.00 87.62 98 ALA A CA 1
ATOM 733 C C . ALA A 1 98 ? 4.941 8.895 -11.904 1.00 87.62 98 ALA A C 1
ATOM 735 O O . ALA A 1 98 ? 5.808 8.893 -12.774 1.00 87.62 98 ALA A O 1
ATOM 736 N N . ILE A 1 99 ? 4.328 10.020 -11.523 1.00 89.06 99 ILE A N 1
ATOM 737 C CA . ILE A 1 99 ? 4.663 11.340 -12.078 1.00 89.06 99 ILE A CA 1
ATOM 738 C C . ILE A 1 99 ? 6.126 11.677 -11.784 1.00 89.06 99 ILE A C 1
ATOM 740 O O . ILE A 1 99 ? 6.857 12.093 -12.683 1.00 89.06 99 ILE A O 1
ATOM 744 N N . ASN A 1 100 ? 6.586 11.461 -10.550 1.00 88.38 100 ASN A N 1
ATOM 745 C CA . ASN A 1 100 ? 7.980 11.703 -10.193 1.00 88.38 100 ASN A CA 1
ATOM 746 C C . ASN A 1 100 ? 8.940 10.809 -11.002 1.00 88.38 100 ASN A C 1
ATOM 748 O O . ASN A 1 100 ? 9.984 11.273 -11.463 1.00 88.38 100 ASN A O 1
ATOM 752 N N . GLN A 1 101 ? 8.561 9.553 -11.245 1.00 85.94 101 GLN A N 1
ATOM 753 C CA . GLN A 1 101 ? 9.312 8.627 -12.089 1.00 85.94 101 GLN A CA 1
ATOM 754 C C . GLN A 1 101 ? 9.341 9.087 -13.557 1.00 85.94 101 GLN A C 1
ATOM 756 O O . GLN A 1 101 ? 10.419 9.094 -14.148 1.00 85.94 101 GLN A O 1
ATOM 761 N N . LEU A 1 102 ? 8.217 9.556 -14.121 1.00 85.88 102 LEU A N 1
ATOM 762 C CA . LEU A 1 102 ? 8.156 10.154 -15.467 1.00 85.88 102 LEU A CA 1
ATOM 763 C C . LEU A 1 102 ? 9.067 11.378 -15.585 1.00 85.88 102 LEU A C 1
ATOM 765 O O . LEU A 1 102 ? 9.827 11.490 -16.544 1.00 85.88 102 LEU A O 1
ATOM 769 N N . VAL A 1 103 ? 9.020 12.288 -14.609 1.00 86.25 103 VAL A N 1
ATOM 770 C CA . VAL A 1 103 ? 9.836 13.512 -14.604 1.00 86.25 103 VAL A CA 1
ATOM 771 C C . VAL A 1 103 ? 11.321 13.182 -14.486 1.00 86.25 103 VAL A C 1
ATOM 773 O O . VAL A 1 103 ? 12.138 13.766 -15.200 1.00 86.25 103 VAL A O 1
ATOM 776 N N . SER A 1 104 ? 11.683 12.242 -13.612 1.00 81.50 104 SER A N 1
ATOM 777 C CA . SER A 1 104 ? 13.061 11.763 -13.473 1.00 81.50 104 SER A CA 1
ATOM 778 C C . SER A 1 104 ? 13.579 11.185 -14.793 1.00 81.50 104 SER A C 1
ATOM 780 O O . SER A 1 104 ? 14.665 11.541 -15.255 1.00 81.50 104 SER A O 1
ATOM 782 N N . LEU A 1 105 ? 12.754 10.383 -15.468 1.00 78.75 105 LEU A N 1
ATOM 783 C CA . LEU A 1 105 ? 13.096 9.792 -16.755 1.00 78.75 105 LEU A CA 1
ATOM 784 C C . LEU A 1 105 ? 13.210 10.834 -17.872 1.00 78.75 105 LEU A C 1
ATOM 786 O O . LEU A 1 105 ? 14.161 10.791 -18.645 1.00 78.75 105 LEU A O 1
ATOM 790 N N . ALA A 1 106 ? 12.303 11.810 -17.914 1.00 80.06 106 ALA A N 1
ATOM 791 C CA . ALA A 1 106 ? 12.341 12.918 -18.868 1.00 80.06 106 ALA A CA 1
ATOM 792 C C . ALA A 1 106 ? 13.591 13.801 -18.696 1.00 80.06 106 ALA A C 1
ATOM 794 O O . ALA A 1 106 ? 14.096 14.388 -19.657 1.00 80.06 106 ALA A O 1
ATOM 795 N N . ARG A 1 107 ? 14.123 13.901 -17.472 1.00 74.94 107 ARG A N 1
ATOM 796 C CA . ARG A 1 107 ? 15.426 14.534 -17.225 1.00 74.94 107 ARG A CA 1
ATOM 797 C C . ARG A 1 107 ? 16.561 1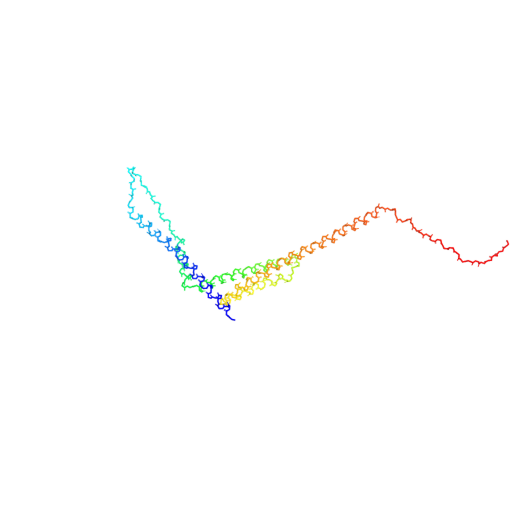3.637 -17.706 1.00 74.94 107 ARG A C 1
ATOM 799 O O . ARG A 1 107 ? 17.448 14.131 -18.390 1.00 74.94 107 ARG A O 1
ATOM 806 N N . ALA A 1 108 ? 16.512 12.337 -17.423 1.00 74.00 108 ALA A N 1
ATOM 807 C CA . ALA A 1 108 ? 17.528 11.379 -17.861 1.00 74.00 108 ALA A CA 1
ATOM 808 C C . ALA A 1 108 ? 17.633 11.278 -19.394 1.00 74.00 108 ALA A C 1
ATOM 810 O O . ALA A 1 108 ? 18.745 11.219 -19.915 1.00 74.00 108 ALA A O 1
ATOM 811 N N . THR A 1 109 ? 16.514 11.373 -20.124 1.00 68.44 109 THR A N 1
ATOM 812 C CA . THR A 1 109 ? 16.504 11.399 -21.599 1.00 68.44 109 THR A CA 1
ATOM 813 C C . THR A 1 109 ? 17.241 12.596 -22.193 1.00 68.44 109 THR A C 1
ATOM 815 O O . THR A 1 109 ? 17.660 12.534 -23.343 1.00 68.44 109 THR A O 1
ATOM 818 N N . LYS A 1 110 ? 17.428 13.686 -21.431 1.00 66.69 110 LYS A N 1
ATOM 819 C CA . LYS A 1 110 ? 18.243 14.826 -21.881 1.00 66.69 110 LYS A CA 1
ATOM 820 C C . LYS A 1 110 ? 19.747 14.551 -21.817 1.00 66.69 110 LYS A C 1
ATOM 822 O O . LYS A 1 110 ? 20.497 15.226 -22.508 1.00 66.69 110 LYS A O 1
ATOM 827 N N . PHE A 1 111 ? 20.183 13.592 -20.998 1.00 62.81 111 PHE A N 1
ATOM 828 C CA . PHE A 1 111 ? 21.601 13.290 -20.768 1.00 62.81 111 PHE A CA 1
ATOM 829 C C . PHE A 1 111 ? 22.041 11.942 -21.363 1.00 62.81 111 PHE A C 1
ATOM 831 O O . PHE A 1 111 ? 23.231 11.748 -21.596 1.00 62.81 111 PHE A O 1
ATOM 838 N N . ALA A 1 112 ? 21.114 11.017 -21.633 1.00 61.81 112 ALA A N 1
ATOM 839 C CA . ALA A 1 112 ? 21.399 9.716 -22.237 1.00 61.81 112 ALA A CA 1
ATOM 840 C C . ALA A 1 112 ? 20.177 9.151 -22.985 1.00 61.81 112 ALA A C 1
ATOM 842 O O . ALA A 1 112 ? 19.035 9.441 -22.633 1.00 61.81 112 ALA A O 1
ATOM 843 N N . SER A 1 113 ? 20.402 8.285 -23.981 1.00 56.50 113 SER A N 1
ATOM 844 C CA . SER A 1 113 ? 19.318 7.500 -24.592 1.00 56.50 113 SER A CA 1
ATOM 845 C C . SER A 1 113 ? 18.799 6.471 -23.589 1.00 56.50 113 SER A C 1
ATOM 847 O O . SER A 1 113 ? 19.450 5.463 -23.316 1.00 56.50 113 SER A O 1
ATOM 849 N N . VAL A 1 114 ? 17.630 6.750 -23.014 1.00 63.31 114 VAL A N 1
ATOM 850 C CA . VAL A 1 114 ? 16.965 5.857 -22.063 1.00 63.31 114 VAL A CA 1
ATOM 851 C C . VAL A 1 114 ? 16.250 4.739 -22.839 1.00 63.31 114 VAL A C 1
ATOM 853 O O . VAL A 1 114 ? 15.530 5.043 -23.791 1.00 63.31 114 VAL A O 1
ATOM 856 N N . PRO A 1 115 ? 16.401 3.456 -22.457 1.00 68.69 115 PRO A N 1
ATOM 857 C CA . PRO A 1 115 ? 15.704 2.357 -23.120 1.00 68.69 115 PRO A CA 1
ATOM 858 C C . PRO A 1 115 ? 14.179 2.518 -23.045 1.00 68.69 115 PRO A C 1
ATOM 860 O O . PRO A 1 115 ? 13.640 2.853 -21.992 1.00 68.69 115 PRO A O 1
ATOM 863 N N . VAL A 1 116 ? 13.473 2.205 -24.137 1.00 63.69 116 VAL A N 1
ATOM 864 C CA . VAL A 1 116 ? 12.005 2.354 -24.260 1.00 63.69 116 VAL A CA 1
ATOM 865 C C . VAL A 1 116 ? 11.235 1.572 -23.185 1.00 63.69 116 VAL A C 1
ATOM 867 O O . VAL A 1 116 ? 10.183 2.024 -22.736 1.00 63.69 116 VAL A O 1
ATOM 870 N N . LEU A 1 117 ? 11.781 0.452 -22.691 1.00 64.88 117 LEU A N 1
ATOM 871 C CA . LEU A 1 117 ? 11.200 -0.289 -21.562 1.00 64.88 117 LEU A CA 1
ATOM 872 C C . LEU A 1 117 ? 10.990 0.599 -20.328 1.00 64.88 117 LEU A C 1
ATOM 874 O O . LEU A 1 117 ? 9.966 0.482 -19.661 1.00 64.88 117 LEU A O 1
ATOM 878 N N . PHE A 1 118 ? 11.908 1.535 -20.062 1.00 71.19 118 PHE A N 1
ATOM 879 C CA . PHE A 1 118 ? 11.795 2.421 -18.909 1.00 71.19 118 PHE A CA 1
ATOM 880 C C . PHE A 1 118 ? 10.636 3.411 -19.006 1.00 71.19 118 PHE A C 1
ATOM 882 O O . PHE A 1 118 ? 10.181 3.873 -17.967 1.00 71.19 118 PHE A O 1
ATOM 889 N N . TRP A 1 119 ? 10.145 3.719 -20.211 1.00 72.69 119 TRP A N 1
ATOM 890 C CA . TRP A 1 119 ? 8.982 4.589 -20.423 1.00 72.69 119 TRP A CA 1
ATOM 891 C C . TRP A 1 119 ? 7.655 3.865 -20.190 1.00 72.69 119 TRP A C 1
ATOM 893 O O . TRP A 1 119 ? 6.709 4.467 -19.685 1.00 72.69 119 TRP A O 1
ATOM 903 N N . ILE A 1 120 ? 7.590 2.569 -20.507 1.00 76.69 120 ILE A N 1
ATOM 904 C CA . ILE A 1 120 ? 6.392 1.749 -20.285 1.00 76.69 120 ILE A CA 1
ATOM 905 C C . ILE A 1 120 ? 6.100 1.626 -18.780 1.00 76.69 120 ILE A C 1
ATOM 907 O O . ILE A 1 120 ? 4.940 1.681 -18.379 1.00 76.69 120 ILE A O 1
ATOM 911 N N . PHE A 1 121 ? 7.129 1.528 -17.929 1.00 76.94 121 PHE A N 1
ATOM 912 C CA . PHE A 1 121 ? 6.951 1.329 -16.483 1.00 76.94 121 PHE A CA 1
ATOM 913 C C . PHE A 1 121 ? 6.147 2.432 -15.777 1.00 76.94 121 PHE A C 1
ATOM 915 O O . PHE A 1 121 ? 5.104 2.119 -15.201 1.00 76.94 121 PHE A O 1
ATOM 922 N N . PRO A 1 122 ? 6.566 3.710 -15.801 1.00 81.75 122 PRO A N 1
ATOM 923 C CA . PRO A 1 122 ? 5.829 4.765 -15.127 1.00 81.75 122 PRO A CA 1
ATOM 924 C C . PRO A 1 122 ? 4.476 5.043 -15.794 1.00 81.75 122 PRO A C 1
ATOM 926 O O . PRO A 1 122 ? 3.551 5.473 -15.111 1.00 81.75 122 PRO A O 1
ATOM 929 N N . LEU A 1 123 ? 4.320 4.738 -17.088 1.00 84.19 123 LEU A N 1
ATOM 930 C CA . LEU A 1 123 ? 3.047 4.869 -17.796 1.00 84.19 123 LEU A CA 1
ATOM 931 C C . LEU A 1 123 ? 2.014 3.835 -17.318 1.00 84.19 123 LEU A C 1
ATOM 933 O O . LEU A 1 123 ? 0.856 4.182 -17.086 1.00 84.19 123 LEU A O 1
ATOM 937 N N . VAL A 1 124 ? 2.434 2.584 -17.102 1.00 83.38 124 VAL A N 1
ATOM 938 C CA . VAL A 1 124 ? 1.567 1.536 -16.542 1.00 83.38 124 VAL A CA 1
ATOM 939 C C . VAL A 1 124 ? 1.224 1.832 -15.081 1.00 83.38 124 VAL A C 1
ATOM 941 O O . VAL A 1 124 ? 0.051 1.777 -14.712 1.00 83.38 124 VAL A O 1
ATOM 944 N N . THR A 1 125 ? 2.206 2.220 -14.261 1.00 85.06 125 THR A N 1
ATOM 945 C CA . THR A 1 125 ? 1.974 2.600 -12.855 1.00 85.06 125 THR A CA 1
ATOM 946 C C . THR A 1 125 ? 1.008 3.785 -12.742 1.00 85.06 125 THR A C 1
ATOM 948 O O . THR A 1 125 ? 0.100 3.769 -11.908 1.00 85.06 125 THR A O 1
ATOM 951 N N . PHE A 1 126 ? 1.147 4.785 -13.620 1.00 87.88 126 PHE A N 1
ATOM 952 C CA . PHE A 1 126 ? 0.224 5.916 -13.710 1.00 87.88 126 PHE A CA 1
ATOM 953 C C . PHE A 1 126 ? -1.192 5.473 -14.104 1.00 87.88 126 PHE A C 1
ATO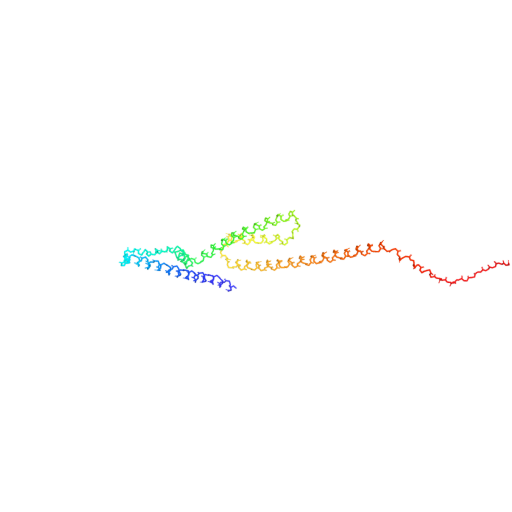M 955 O O . PHE A 1 126 ? -2.161 5.894 -13.473 1.00 87.88 126 PHE A O 1
ATOM 962 N N . GLY A 1 127 ? -1.318 4.581 -15.092 1.00 86.56 127 GLY A N 1
ATOM 963 C CA . GLY A 1 127 ? -2.604 4.029 -15.523 1.00 86.56 127 GLY A CA 1
ATOM 964 C C . GLY A 1 127 ? -3.327 3.259 -14.415 1.00 86.56 127 GLY A C 1
ATOM 965 O O . GLY A 1 127 ? -4.519 3.472 -14.199 1.00 86.56 127 GLY A O 1
ATOM 966 N N . ILE A 1 128 ? -2.606 2.421 -13.664 1.00 85.62 128 ILE A N 1
ATOM 967 C CA . ILE A 1 128 ? -3.158 1.673 -12.522 1.00 85.62 128 ILE A CA 1
ATOM 968 C C . ILE A 1 128 ? -3.624 2.640 -11.426 1.00 85.62 128 ILE A C 1
ATOM 970 O O . ILE A 1 128 ? -4.749 2.520 -10.943 1.00 85.62 128 ILE A O 1
ATOM 974 N N . GLY A 1 129 ? -2.801 3.631 -11.070 1.00 85.12 129 GLY A N 1
ATOM 975 C CA . GLY A 1 129 ? -3.152 4.647 -10.074 1.00 85.12 129 GLY A CA 1
ATOM 976 C C . GLY A 1 129 ? -4.378 5.470 -10.466 1.00 85.12 129 GLY A C 1
ATOM 977 O O . GLY A 1 129 ? -5.303 5.625 -9.669 1.00 85.12 129 GLY A O 1
ATOM 978 N N . GLY A 1 130 ? -4.428 5.930 -11.718 1.00 86.62 130 GLY A N 1
ATOM 979 C CA . GLY A 1 130 ? -5.569 6.665 -12.261 1.00 86.62 130 GLY A CA 1
ATOM 980 C C . GLY A 1 130 ? -6.851 5.831 -12.288 1.00 86.62 130 GLY A C 1
ATOM 981 O O . GLY A 1 130 ? -7.908 6.315 -11.887 1.00 86.62 130 GLY A O 1
ATOM 982 N N . PHE A 1 131 ? -6.766 4.558 -12.682 1.00 85.56 131 PHE A N 1
ATOM 983 C CA . PHE A 1 131 ? -7.915 3.650 -12.691 1.00 85.56 131 PHE A CA 1
ATOM 984 C C . PHE A 1 131 ? -8.524 3.469 -11.290 1.00 85.56 131 PHE A C 1
ATOM 986 O O . PHE A 1 131 ? -9.749 3.487 -11.143 1.00 85.56 131 PHE A O 1
ATOM 993 N N . ILE A 1 132 ? -7.685 3.374 -10.250 1.00 83.44 132 ILE A N 1
ATOM 994 C CA . ILE A 1 132 ? -8.143 3.246 -8.857 1.00 83.44 132 ILE A CA 1
ATOM 995 C C . ILE A 1 132 ? -8.937 4.479 -8.406 1.00 83.44 132 ILE A C 1
ATOM 997 O O . ILE A 1 132 ? -9.950 4.324 -7.722 1.00 83.44 132 ILE A O 1
ATOM 1001 N N . LEU A 1 133 ? -8.521 5.691 -8.800 1.00 83.44 133 LEU A N 1
ATOM 1002 C CA . LEU A 1 133 ? -9.252 6.921 -8.463 1.00 83.44 133 LEU A CA 1
ATOM 1003 C C . LEU A 1 133 ? -10.669 6.932 -9.057 1.00 83.44 133 LEU A C 1
ATOM 1005 O O . LEU A 1 133 ? -11.595 7.423 -8.416 1.00 83.44 133 LEU A O 1
ATOM 1009 N N . VAL A 1 134 ? -10.845 6.389 -10.266 1.00 83.38 134 VAL A N 1
ATOM 1010 C CA . VAL A 1 134 ? -12.142 6.382 -10.966 1.00 83.38 134 VAL A CA 1
ATOM 1011 C C . VAL A 1 134 ? -13.075 5.296 -10.420 1.00 83.38 134 VAL A C 1
ATOM 1013 O O . VAL A 1 134 ? -14.285 5.509 -10.316 1.00 83.38 134 VAL A O 1
ATOM 1016 N N . ARG A 1 135 ? -12.540 4.119 -10.067 1.00 78.94 135 ARG A N 1
ATOM 1017 C CA . ARG A 1 135 ? -13.319 2.962 -9.588 1.00 78.94 135 ARG A CA 1
ATOM 1018 C C . ARG A 1 135 ? -12.629 2.288 -8.392 1.00 78.94 135 ARG A C 1
ATOM 1020 O O . ARG A 1 135 ? -12.062 1.206 -8.536 1.00 78.94 135 ARG A O 1
ATOM 1027 N N . PRO A 1 136 ? -12.762 2.830 -7.170 1.00 69.25 136 PRO A N 1
ATOM 1028 C CA . PRO A 1 136 ? -12.157 2.226 -5.981 1.00 69.25 136 PRO A CA 1
ATOM 1029 C C . PRO A 1 136 ? -12.833 0.913 -5.530 1.00 69.25 136 PRO A C 1
ATOM 1031 O O . PRO A 1 136 ? -12.413 0.339 -4.533 1.00 69.25 136 PRO A O 1
ATOM 1034 N N . GLY A 1 137 ? -13.889 0.437 -6.209 1.00 65.12 137 GLY A N 1
ATOM 1035 C CA . GLY A 1 137 ? -14.727 -0.693 -5.780 1.00 65.12 137 GLY A CA 1
ATOM 1036 C C . GLY A 1 137 ? -14.150 -2.102 -5.989 1.00 65.12 137 GLY A C 1
ATOM 1037 O O . GLY A 1 137 ? -14.616 -3.029 -5.333 1.00 65.12 137 GLY A O 1
ATOM 1038 N N . GLU A 1 138 ? -13.136 -2.277 -6.842 1.00 64.75 138 GLU A N 1
ATOM 1039 C CA . GLU A 1 138 ? -12.566 -3.589 -7.230 1.00 64.75 138 GLU A CA 1
ATOM 1040 C C . GLU A 1 138 ? -11.189 -3.838 -6.585 1.00 64.75 138 GLU A C 1
ATOM 1042 O O . GLU A 1 138 ? -10.208 -4.245 -7.205 1.00 64.75 138 GLU A O 1
ATOM 1047 N N . THR A 1 139 ? -11.092 -3.514 -5.302 1.00 64.19 139 THR A N 1
ATOM 1048 C CA . THR A 1 139 ? -9.833 -3.208 -4.617 1.00 64.19 139 THR A CA 1
ATOM 1049 C C . THR A 1 139 ? -8.859 -4.384 -4.433 1.00 64.19 139 THR A C 1
ATOM 1051 O O . THR A 1 139 ? -7.647 -4.173 -4.439 1.00 64.19 139 THR A O 1
ATOM 1054 N N . ILE A 1 140 ? -9.354 -5.618 -4.266 1.00 68.19 140 ILE A N 1
ATOM 1055 C CA . ILE A 1 140 ? -8.501 -6.798 -3.998 1.00 68.19 140 ILE A CA 1
ATOM 1056 C C . ILE A 1 140 ? -7.661 -7.158 -5.220 1.00 68.19 140 ILE A C 1
ATOM 1058 O O . ILE A 1 140 ? -6.458 -7.396 -5.103 1.00 68.19 140 ILE A O 1
ATOM 1062 N N . ASP A 1 141 ? -8.279 -7.128 -6.397 1.00 72.00 141 ASP A N 1
ATOM 1063 C CA . ASP A 1 141 ? -7.592 -7.399 -7.656 1.00 72.00 141 ASP A CA 1
ATOM 1064 C C . ASP A 1 141 ? -6.487 -6.386 -7.927 1.00 72.00 141 ASP A C 1
ATOM 1066 O O . ASP A 1 141 ? -5.464 -6.720 -8.515 1.00 72.00 141 ASP A O 1
ATOM 1070 N N . LEU A 1 142 ? -6.672 -5.147 -7.480 1.00 72.00 142 LEU A N 1
ATOM 1071 C CA . LEU A 1 142 ? -5.722 -4.066 -7.696 1.00 72.00 142 LEU A CA 1
ATOM 1072 C C . LEU A 1 142 ? -4.471 -4.211 -6.835 1.00 72.00 142 LEU A C 1
ATOM 1074 O O . LEU A 1 142 ? -3.379 -4.099 -7.379 1.00 72.00 142 LEU A O 1
ATOM 1078 N N . VAL A 1 143 ? -4.596 -4.522 -5.540 1.00 73.06 143 VAL A N 1
ATOM 1079 C CA . VAL A 1 143 ? -3.425 -4.779 -4.677 1.00 73.06 143 VAL A CA 1
ATOM 1080 C C . VAL A 1 143 ? -2.653 -6.004 -5.172 1.00 73.06 143 VAL A C 1
ATOM 1082 O O . VAL A 1 143 ? -1.427 -5.965 -5.260 1.00 73.06 143 VAL A O 1
ATOM 1085 N N . MET A 1 144 ? -3.363 -7.059 -5.582 1.00 76.69 144 MET A N 1
ATOM 1086 C CA . MET A 1 144 ? -2.756 -8.260 -6.161 1.00 76.69 144 MET A CA 1
ATOM 1087 C C . MET A 1 144 ? -2.024 -7.958 -7.479 1.00 76.69 144 MET A C 1
ATOM 1089 O O . MET A 1 144 ? -0.890 -8.394 -7.675 1.00 76.69 144 MET A O 1
ATOM 1093 N N . LYS A 1 145 ? -2.629 -7.151 -8.361 1.00 74.44 145 LYS A N 1
ATOM 1094 C CA . LYS A 1 145 ? -1.989 -6.666 -9.596 1.00 74.44 145 LYS A CA 1
ATOM 1095 C C . LYS A 1 145 ? -0.781 -5.780 -9.304 1.00 74.44 145 LYS A C 1
ATOM 1097 O O . LYS A 1 145 ? 0.219 -5.896 -10.002 1.00 74.44 145 LYS A O 1
ATOM 1102 N N . LEU A 1 146 ? -0.847 -4.937 -8.274 1.00 75.50 146 LEU A N 1
ATOM 1103 C CA . LEU A 1 146 ? 0.257 -4.069 -7.864 1.00 75.50 146 LEU A CA 1
ATOM 1104 C C . LEU A 1 146 ? 1.457 -4.895 -7.393 1.00 75.50 146 LEU A C 1
ATOM 1106 O O . LEU A 1 146 ? 2.573 -4.646 -7.829 1.00 75.50 146 LEU A O 1
ATOM 1110 N N . ILE A 1 147 ? 1.221 -5.918 -6.567 1.00 78.38 147 ILE A N 1
ATOM 1111 C CA . ILE A 1 147 ? 2.258 -6.848 -6.097 1.00 78.38 147 ILE A CA 1
ATOM 1112 C C . ILE A 1 147 ? 2.837 -7.653 -7.267 1.00 78.38 147 ILE A C 1
ATOM 1114 O O . ILE A 1 147 ? 4.057 -7.765 -7.384 1.00 78.38 147 ILE A O 1
ATOM 1118 N N . GLY A 1 148 ? 1.989 -8.159 -8.167 1.00 79.56 148 GLY A N 1
ATOM 1119 C CA . GLY A 1 148 ? 2.441 -8.845 -9.381 1.00 79.56 148 GLY A CA 1
ATOM 1120 C C . GLY A 1 148 ? 3.303 -7.945 -10.270 1.00 79.56 148 GLY A C 1
ATOM 1121 O O . GLY A 1 148 ? 4.340 -8.373 -10.773 1.00 79.56 148 GLY A O 1
ATOM 1122 N N . TRP A 1 149 ? 2.935 -6.670 -10.398 1.00 75.94 149 TRP A N 1
ATOM 1123 C CA . TRP A 1 149 ? 3.732 -5.682 -11.119 1.00 75.94 149 TRP A CA 1
ATOM 1124 C C . TRP A 1 149 ? 5.046 -5.356 -10.402 1.00 75.94 149 TRP A C 1
ATOM 1126 O O . TRP A 1 149 ? 6.082 -5.266 -11.054 1.00 75.94 149 TRP A O 1
ATOM 1136 N N . CYS A 1 150 ? 5.047 -5.250 -9.070 1.00 74.81 150 CYS A N 1
ATOM 1137 C CA . CYS A 1 150 ? 6.266 -5.084 -8.275 1.00 74.81 150 CYS A CA 1
ATOM 1138 C C . CYS A 1 150 ? 7.235 -6.262 -8.447 1.00 74.81 150 CYS A C 1
ATOM 1140 O O . CYS A 1 150 ? 8.444 -6.055 -8.486 1.00 74.81 150 CYS A O 1
ATOM 1142 N N . MET A 1 151 ? 6.727 -7.487 -8.594 1.00 79.25 151 MET A N 1
ATOM 1143 C CA . MET A 1 151 ? 7.553 -8.664 -8.869 1.00 79.25 151 MET A CA 1
ATOM 1144 C C . MET A 1 151 ? 8.184 -8.602 -10.269 1.00 79.25 151 MET A C 1
ATOM 1146 O O . MET A 1 151 ? 9.371 -8.884 -10.419 1.00 79.25 151 MET A O 1
ATOM 1150 N N . ILE A 1 152 ? 7.425 -8.163 -11.281 1.00 78.94 152 ILE A N 1
ATOM 1151 C CA . ILE A 1 152 ? 7.965 -7.901 -12.627 1.00 78.94 152 ILE A CA 1
ATOM 1152 C C . ILE A 1 152 ? 8.998 -6.769 -12.580 1.00 78.94 152 ILE A C 1
ATOM 1154 O O . ILE A 1 152 ? 10.036 -6.873 -13.223 1.00 78.94 152 ILE A O 1
ATOM 1158 N N . PHE A 1 153 ? 8.745 -5.710 -11.806 1.00 72.50 153 PHE A N 1
ATOM 1159 C CA . PHE A 1 153 ? 9.678 -4.601 -11.606 1.00 72.50 153 PHE A CA 1
ATOM 1160 C C . PHE A 1 153 ? 10.994 -5.086 -11.000 1.00 72.50 153 PHE A C 1
ATOM 1162 O O . PHE A 1 153 ? 12.054 -4.779 -11.536 1.00 72.50 153 PHE A O 1
ATOM 1169 N N . TYR A 1 154 ? 10.923 -5.884 -9.934 1.00 72.81 154 TYR A N 1
ATOM 1170 C CA . TYR A 1 154 ? 12.099 -6.460 -9.294 1.00 72.81 154 TYR A CA 1
ATOM 1171 C C . TYR A 1 154 ? 12.901 -7.332 -10.276 1.00 72.81 154 TYR A C 1
ATOM 1173 O O . TYR A 1 154 ? 14.094 -7.102 -10.459 1.00 72.81 154 TYR A O 1
ATOM 1181 N N . GLY A 1 155 ? 12.236 -8.223 -11.020 1.00 73.88 155 GLY A N 1
ATOM 1182 C CA . GLY A 1 155 ? 12.898 -9.041 -12.045 1.00 73.88 155 GLY A CA 1
ATOM 1183 C C . GLY A 1 155 ? 13.459 -8.233 -13.224 1.00 73.88 155 GLY A C 1
ATOM 1184 O O . GLY A 1 155 ? 14.511 -8.566 -13.765 1.00 73.88 155 GLY A O 1
ATOM 1185 N N . ALA A 1 156 ? 12.799 -7.143 -13.621 1.00 67.12 156 ALA A N 1
ATOM 1186 C CA . ALA A 1 156 ? 13.286 -6.260 -14.676 1.00 67.12 156 ALA A CA 1
ATOM 1187 C C . ALA A 1 156 ? 14.522 -5.471 -14.228 1.00 67.12 156 ALA A C 1
ATOM 1189 O O . ALA A 1 156 ? 15.454 -5.325 -15.014 1.00 67.12 156 ALA A O 1
ATOM 1190 N N . VAL A 1 157 ? 14.556 -4.993 -12.980 1.00 67.94 157 VAL A N 1
ATOM 1191 C CA . VAL A 1 157 ? 15.731 -4.323 -12.401 1.00 67.94 157 VAL A CA 1
ATOM 1192 C C . VAL A 1 157 ? 16.918 -5.282 -12.359 1.00 67.94 157 VAL A C 1
ATOM 1194 O O . VAL A 1 157 ? 17.980 -4.940 -12.874 1.00 67.94 157 VAL A O 1
ATOM 1197 N N . GLU A 1 158 ? 16.724 -6.511 -11.875 1.00 73.69 158 GLU A N 1
ATOM 1198 C CA . GLU A 1 158 ? 17.776 -7.536 -11.870 1.00 73.69 158 GLU A CA 1
ATOM 1199 C C . GLU A 1 158 ? 18.244 -7.899 -13.291 1.00 73.69 158 GLU A C 1
ATOM 1201 O O . GLU A 1 158 ? 19.443 -8.028 -13.540 1.00 73.69 158 GLU A O 1
ATOM 1206 N N . GLY A 1 159 ? 17.323 -8.000 -14.255 1.00 68.69 159 GLY A N 1
ATOM 1207 C CA . GLY A 1 159 ? 17.654 -8.252 -15.659 1.00 68.69 159 GLY A CA 1
ATOM 1208 C C . GLY A 1 159 ? 18.428 -7.105 -16.316 1.00 68.69 159 GLY A C 1
ATOM 1209 O O . GLY A 1 159 ? 19.344 -7.342 -17.105 1.00 68.69 159 GLY A O 1
ATOM 1210 N N . LEU A 1 160 ? 18.102 -5.858 -15.977 1.00 66.00 160 LEU A N 1
ATOM 1211 C CA . LEU A 1 160 ? 18.801 -4.669 -16.464 1.00 66.00 160 LEU A CA 1
ATOM 1212 C C . LEU A 1 160 ? 20.191 -4.536 -15.845 1.00 66.00 160 LEU A C 1
ATOM 1214 O O . LEU A 1 160 ? 21.145 -4.224 -16.562 1.00 66.00 160 LEU A O 1
ATOM 1218 N N . ASP A 1 161 ? 20.324 -4.817 -14.552 1.00 67.25 161 ASP A N 1
ATOM 1219 C CA . ASP A 1 161 ? 21.616 -4.840 -13.872 1.00 67.25 161 ASP A CA 1
ATOM 1220 C C . ASP A 1 161 ? 22.505 -5.959 -14.429 1.00 67.25 161 ASP A C 1
ATOM 1222 O O . ASP A 1 161 ? 23.677 -5.718 -14.738 1.00 67.25 161 ASP A O 1
ATOM 1226 N N . ALA A 1 162 ? 21.945 -7.143 -14.693 1.00 71.69 162 ALA A N 1
ATOM 1227 C CA . ALA A 1 162 ? 22.641 -8.232 -15.376 1.00 71.69 162 ALA A CA 1
ATOM 1228 C C . ALA A 1 162 ? 23.031 -7.865 -16.820 1.00 71.69 162 ALA A C 1
ATOM 1230 O O . ALA A 1 162 ? 24.141 -8.161 -17.267 1.00 71.69 162 ALA A O 1
ATOM 1231 N N . TRP A 1 163 ? 22.169 -7.168 -17.561 1.00 68.81 163 TRP A N 1
ATOM 1232 C CA . TRP A 1 163 ? 22.487 -6.736 -18.923 1.00 68.81 163 TRP A CA 1
ATOM 1233 C C . TRP A 1 163 ? 23.579 -5.662 -18.949 1.00 68.81 163 TRP A C 1
ATOM 1235 O O . TRP A 1 163 ? 24.494 -5.715 -19.778 1.00 68.81 163 TRP A O 1
ATOM 1245 N N . LYS A 1 164 ? 23.551 -4.722 -18.002 1.00 67.00 164 LYS A N 1
ATOM 1246 C CA . LYS A 1 164 ? 24.587 -3.699 -17.846 1.00 67.00 164 LYS A CA 1
ATOM 1247 C C . LYS A 1 164 ? 25.919 -4.318 -17.429 1.00 67.00 164 LYS A C 1
ATOM 1249 O O . LYS A 1 164 ? 26.939 -3.962 -18.019 1.00 67.00 164 LYS A O 1
ATOM 1254 N N . ILE A 1 165 ? 25.928 -5.285 -16.502 1.00 71.75 165 ILE A N 1
ATOM 1255 C CA . ILE A 1 165 ? 27.145 -6.032 -16.128 1.00 71.75 165 ILE A CA 1
ATOM 1256 C C . ILE A 1 165 ? 27.717 -6.781 -17.337 1.00 71.75 165 ILE A C 1
ATOM 1258 O O . ILE A 1 165 ? 28.929 -6.784 -17.548 1.00 71.75 165 ILE A O 1
ATOM 1262 N N . TYR A 1 166 ? 26.853 -7.371 -18.165 1.00 71.00 166 TYR A N 1
ATOM 1263 C CA . TYR A 1 166 ? 27.251 -8.101 -19.364 1.00 71.00 166 TYR A CA 1
ATOM 1264 C C . TYR A 1 166 ? 27.830 -7.164 -20.435 1.00 71.00 166 TYR A C 1
ATOM 1266 O O . TYR A 1 166 ? 28.898 -7.427 -20.989 1.00 71.00 166 TYR A O 1
ATOM 1274 N N . SER A 1 167 ? 27.185 -6.018 -20.672 1.00 66.75 167 SER A N 1
ATOM 1275 C CA . SER A 1 167 ? 27.688 -4.989 -21.586 1.00 66.75 167 SER A CA 1
ATOM 1276 C C . SER A 1 167 ? 29.014 -4.391 -21.108 1.00 66.75 167 SER A C 1
ATOM 1278 O O . SER A 1 167 ? 29.890 -4.129 -21.929 1.00 66.75 167 SER A O 1
ATOM 1280 N N . MET A 1 168 ? 29.181 -4.185 -19.797 1.00 65.31 168 MET A N 1
ATOM 1281 C CA . MET A 1 168 ? 30.425 -3.681 -19.205 1.00 65.31 168 MET A CA 1
ATOM 1282 C C . MET A 1 168 ? 31.560 -4.696 -19.342 1.00 65.31 168 MET A C 1
ATOM 1284 O O . MET A 1 168 ? 32.662 -4.311 -19.719 1.00 65.31 168 MET A O 1
ATOM 1288 N N . ARG A 1 169 ? 31.291 -5.991 -19.125 1.00 69.06 169 ARG A N 1
ATOM 1289 C CA . ARG A 1 169 ? 32.264 -7.072 -19.361 1.00 69.06 169 ARG A CA 1
ATOM 1290 C C . ARG A 1 169 ? 32.736 -7.093 -20.813 1.00 69.06 169 ARG A C 1
ATOM 1292 O O . ARG A 1 169 ? 33.936 -7.091 -21.055 1.00 69.06 169 ARG A O 1
ATOM 1299 N N . LYS A 1 170 ? 31.809 -7.001 -21.769 1.00 69.94 170 LYS A N 1
ATOM 1300 C CA . LYS A 1 170 ? 32.134 -6.984 -23.202 1.00 69.94 170 LYS A CA 1
ATOM 1301 C C . LYS A 1 170 ? 32.878 -5.713 -23.634 1.00 69.94 170 LYS A C 1
ATOM 1303 O O . LYS A 1 170 ? 33.767 -5.771 -24.480 1.00 69.94 170 LYS A O 1
ATOM 1308 N N . ALA A 1 171 ? 32.537 -4.561 -23.055 1.00 69.12 171 ALA A N 1
ATOM 1309 C CA . ALA A 1 171 ? 33.257 -3.309 -23.290 1.00 69.12 171 ALA A CA 1
ATOM 1310 C C . ALA A 1 171 ? 34.674 -3.347 -22.699 1.00 69.12 171 ALA A C 1
ATOM 1312 O O . ALA A 1 171 ? 35.614 -2.876 -23.336 1.00 69.12 171 ALA A O 1
ATOM 1313 N N . PHE A 1 172 ? 34.837 -3.945 -21.517 1.00 72.25 172 PHE A N 1
ATOM 1314 C CA . PHE A 1 172 ? 36.135 -4.137 -20.880 1.00 72.25 172 PHE A CA 1
ATOM 1315 C C . PHE A 1 172 ? 37.017 -5.092 -21.687 1.00 72.25 172 PHE A C 1
ATOM 1317 O O . PHE A 1 172 ? 38.170 -4.763 -21.944 1.00 72.25 172 PHE A O 1
ATOM 1324 N N . GLU A 1 173 ? 36.471 -6.216 -22.156 1.00 76.88 173 GLU A N 1
ATOM 1325 C CA . GLU A 1 173 ? 37.161 -7.200 -23.003 1.00 76.88 173 GLU A CA 1
ATOM 1326 C C . GLU A 1 173 ? 37.611 -6.587 -24.338 1.00 76.88 173 GLU A C 1
ATOM 1328 O O . GLU A 1 173 ? 38.762 -6.732 -24.739 1.00 76.88 173 GLU A O 1
ATOM 1333 N N . LYS A 1 174 ? 36.752 -5.785 -24.984 1.00 72.94 174 LYS A N 1
ATOM 1334 C CA . LYS A 1 174 ? 37.117 -5.059 -26.209 1.00 72.94 174 LYS A CA 1
ATOM 1335 C C . LYS A 1 174 ? 38.187 -3.990 -25.964 1.00 72.94 174 LYS A C 1
ATOM 1337 O O . LYS A 1 174 ? 39.100 -3.852 -26.773 1.00 72.94 174 LYS A O 1
ATOM 1342 N N . ASN A 1 175 ? 38.102 -3.237 -24.866 1.00 75.06 175 ASN A N 1
ATOM 1343 C CA . ASN A 1 175 ? 39.119 -2.236 -24.528 1.00 75.06 175 ASN A CA 1
ATOM 1344 C C . ASN A 1 175 ? 40.458 -2.872 -24.140 1.00 75.06 175 ASN A C 1
ATOM 1346 O O . ASN A 1 175 ? 41.498 -2.317 -24.481 1.00 75.06 175 ASN A O 1
ATOM 1350 N N . SER A 1 176 ? 40.449 -4.018 -23.457 1.00 72.12 176 SER A N 1
ATOM 1351 C CA . SER A 1 176 ? 41.672 -4.737 -23.082 1.00 72.12 176 SER A CA 1
ATOM 1352 C C . SER A 1 176 ? 42.312 -5.441 -24.280 1.00 72.12 176 SER A C 1
ATOM 1354 O O . SER A 1 176 ? 43.521 -5.313 -24.452 1.00 72.12 176 SER A O 1
ATOM 1356 N N . ALA A 1 177 ? 41.527 -6.046 -25.176 1.00 75.50 177 ALA A N 1
ATOM 1357 C CA . ALA A 1 177 ? 42.023 -6.575 -26.450 1.00 75.50 177 ALA A CA 1
ATOM 1358 C C . ALA A 1 177 ? 42.597 -5.469 -27.356 1.00 75.50 177 ALA A C 1
ATOM 1360 O O . ALA A 1 177 ? 43.687 -5.617 -27.902 1.00 75.50 177 ALA A O 1
ATOM 1361 N N . ASN A 1 178 ? 41.919 -4.318 -27.465 1.00 75.06 178 ASN A N 1
ATOM 1362 C CA . ASN A 1 178 ? 42.432 -3.168 -28.219 1.00 75.06 178 ASN A CA 1
ATOM 1363 C C . ASN A 1 178 ? 43.705 -2.575 -27.591 1.00 75.06 178 ASN A C 1
ATOM 1365 O O . ASN A 1 178 ? 44.596 -2.138 -28.316 1.00 75.06 178 ASN A O 1
ATOM 1369 N N . ALA A 1 179 ? 43.805 -2.552 -26.258 1.00 75.19 179 ALA A N 1
ATOM 1370 C CA . ALA A 1 179 ? 44.998 -2.082 -25.558 1.00 75.19 179 ALA A CA 1
ATOM 1371 C C . ALA A 1 179 ? 46.188 -3.039 -25.739 1.00 75.19 179 ALA A C 1
ATOM 1373 O O . ALA A 1 179 ? 47.307 -2.571 -25.941 1.00 75.19 179 ALA A O 1
ATOM 1374 N N . GLN A 1 180 ? 45.951 -4.355 -25.719 1.00 75.38 180 GLN A N 1
ATOM 1375 C CA . GLN A 1 180 ? 46.969 -5.378 -25.983 1.00 75.38 180 GLN A CA 1
ATOM 1376 C C . GLN A 1 180 ? 47.446 -5.333 -27.439 1.00 75.38 180 GLN A C 1
ATOM 1378 O O . GLN A 1 180 ? 48.645 -5.215 -27.674 1.00 75.38 180 GLN A O 1
ATOM 1383 N N . ALA A 1 181 ? 46.531 -5.279 -28.410 1.00 76.12 181 ALA A N 1
ATOM 1384 C CA . ALA A 1 181 ? 46.881 -5.147 -29.826 1.00 76.12 181 ALA A CA 1
ATOM 1385 C C . ALA A 1 181 ? 47.656 -3.847 -30.122 1.00 76.12 181 ALA A C 1
ATOM 1387 O O . ALA A 1 181 ? 48.599 -3.841 -30.912 1.00 76.12 181 ALA A O 1
ATOM 1388 N N . ALA A 1 182 ? 47.305 -2.737 -29.461 1.00 74.56 182 ALA A N 1
ATOM 1389 C CA . ALA A 1 182 ? 48.042 -1.480 -29.582 1.00 74.56 182 ALA A CA 1
ATOM 1390 C C . ALA A 1 182 ? 49.434 -1.538 -28.926 1.00 74.56 182 ALA A C 1
ATOM 1392 O O . ALA A 1 182 ? 50.364 -0.899 -29.420 1.00 74.56 182 ALA A O 1
ATOM 1393 N N . ALA A 1 183 ? 49.596 -2.288 -27.831 1.00 74.75 183 ALA A N 1
ATOM 1394 C CA . ALA A 1 183 ? 50.889 -2.504 -27.185 1.00 74.75 183 ALA A CA 1
ATOM 1395 C C . ALA A 1 183 ? 51.803 -3.411 -28.026 1.00 74.75 183 ALA A C 1
ATOM 1397 O O . ALA A 1 183 ? 52.972 -3.081 -28.217 1.00 74.75 183 ALA A O 1
ATOM 1398 N N . GLU A 1 184 ? 51.269 -4.490 -28.600 1.00 75.50 184 GLU A N 1
ATOM 1399 C CA . GLU A 1 184 ? 51.993 -5.397 -29.501 1.00 75.50 184 GLU A CA 1
ATOM 1400 C C . GLU A 1 184 ? 52.394 -4.713 -30.815 1.00 75.50 184 GLU A C 1
ATOM 1402 O O . GLU A 1 184 ? 53.531 -4.855 -31.263 1.00 75.50 184 GLU A O 1
ATOM 1407 N N . ALA A 1 185 ? 51.511 -3.901 -31.408 1.00 72.56 185 ALA A N 1
ATOM 1408 C CA . ALA A 1 185 ? 51.834 -3.113 -32.601 1.00 72.56 185 ALA A CA 1
ATOM 1409 C C . ALA A 1 185 ? 52.936 -2.074 -32.331 1.00 72.56 185 ALA A C 1
ATOM 1411 O O . ALA A 1 185 ? 53.822 -1.880 -33.163 1.00 72.56 185 ALA A O 1
ATOM 1412 N N . ARG A 1 186 ? 52.925 -1.437 -31.150 1.00 73.75 186 ARG A N 1
ATOM 1413 C CA . ARG A 1 186 ? 53.999 -0.526 -30.717 1.00 73.75 186 ARG A CA 1
ATOM 1414 C C . ARG A 1 186 ? 55.313 -1.265 -30.464 1.00 73.75 186 ARG A C 1
ATOM 1416 O O . ARG A 1 186 ? 56.357 -0.756 -30.855 1.00 73.75 186 ARG A O 1
ATOM 1423 N N . ALA A 1 187 ? 55.268 -2.465 -29.885 1.00 69.50 187 ALA A N 1
ATOM 1424 C CA . ALA A 1 187 ? 56.448 -3.306 -29.688 1.00 69.50 187 ALA A CA 1
ATOM 1425 C C . ALA A 1 187 ? 57.049 -3.788 -31.023 1.00 69.50 187 ALA A C 1
ATOM 1427 O O . ALA A 1 187 ? 58.268 -3.775 -31.178 1.00 69.50 187 ALA A O 1
ATOM 1428 N N . ARG A 1 188 ? 56.216 -4.125 -32.022 1.00 64.81 188 ARG A N 1
ATOM 1429 C CA . ARG A 1 188 ? 56.675 -4.470 -33.382 1.00 64.81 188 ARG A CA 1
ATOM 1430 C C . ARG A 1 188 ? 57.270 -3.290 -34.151 1.00 64.81 188 ARG A C 1
ATOM 1432 O O . ARG A 1 188 ? 58.183 -3.492 -34.935 1.00 64.81 188 ARG A O 1
ATOM 1439 N N . MET A 1 189 ? 56.802 -2.063 -33.920 1.00 59.75 189 MET A N 1
ATOM 1440 C CA . MET A 1 189 ? 57.427 -0.862 -34.498 1.00 59.75 189 MET A CA 1
ATOM 1441 C C . MET A 1 189 ? 58.763 -0.500 -33.831 1.00 59.75 189 MET A C 1
ATOM 1443 O O . MET A 1 189 ? 59.537 0.264 -34.401 1.00 59.75 189 MET A O 1
ATOM 1447 N N . GLN A 1 190 ? 59.034 -1.027 -32.634 1.00 57.16 190 GLN A N 1
ATOM 1448 C CA . GLN A 1 190 ? 60.238 -0.730 -31.859 1.00 57.16 190 GLN A CA 1
ATOM 1449 C C . GLN A 1 190 ? 61.347 -1.791 -32.014 1.00 57.16 190 GLN A C 1
ATOM 1451 O O . GLN A 1 190 ? 62.470 -1.530 -31.588 1.00 57.16 190 GLN A O 1
ATOM 1456 N N . ASN A 1 191 ? 61.074 -2.939 -32.652 1.00 51.44 191 ASN A N 1
ATOM 1457 C CA . ASN A 1 191 ? 62.067 -3.982 -32.934 1.00 51.44 191 ASN A CA 1
ATOM 1458 C C . ASN A 1 191 ? 62.218 -4.227 -34.456 1.00 51.44 191 ASN A C 1
ATOM 1460 O O . ASN A 1 191 ? 61.363 -4.896 -35.036 1.00 51.44 191 ASN A O 1
ATOM 1464 N N . PRO A 1 192 ? 63.262 -3.694 -35.120 1.00 49.19 192 PRO A N 1
ATOM 1465 C CA . PRO A 1 192 ? 63.420 -3.751 -36.576 1.00 49.19 192 PRO A CA 1
ATOM 1466 C C . PRO A 1 192 ? 64.187 -4.983 -37.115 1.00 49.19 192 PRO A C 1
ATOM 1468 O O . PRO A 1 192 ? 64.762 -4.889 -38.194 1.00 49.19 192 PRO A O 1
ATOM 1471 N N . GLU A 1 193 ? 64.215 -6.128 -36.425 1.00 55.19 193 GLU A N 1
ATOM 1472 C CA . GLU A 1 193 ? 64.992 -7.316 -36.855 1.00 55.19 193 GLU A CA 1
ATOM 1473 C C . GLU A 1 193 ? 64.141 -8.529 -37.279 1.00 55.19 193 GLU A C 1
ATOM 1475 O O . GLU A 1 193 ? 64.368 -9.637 -36.810 1.00 55.19 193 GLU A O 1
ATOM 1480 N N . ASP A 1 194 ? 63.166 -8.363 -38.178 1.00 48.03 194 ASP A N 1
ATOM 1481 C CA . ASP A 1 194 ? 62.580 -9.537 -38.857 1.00 48.03 194 ASP A CA 1
ATOM 1482 C C . ASP A 1 194 ? 62.038 -9.199 -40.255 1.00 48.03 194 ASP A C 1
ATOM 1484 O O . ASP A 1 194 ? 60.843 -9.280 -40.533 1.00 48.03 194 ASP A O 1
ATOM 1488 N N . ILE A 1 195 ? 62.920 -8.713 -41.135 1.00 49.88 195 ILE A N 1
ATOM 1489 C CA . ILE A 1 195 ? 62.685 -8.718 -42.589 1.00 49.88 195 ILE A CA 1
ATOM 1490 C C . ILE A 1 195 ? 63.999 -9.058 -43.302 1.00 49.88 195 ILE A C 1
ATOM 1492 O O . ILE A 1 195 ? 64.483 -8.295 -44.132 1.00 49.88 195 ILE A O 1
ATOM 1496 N N . THR A 1 196 ? 64.611 -10.193 -42.978 1.00 49.75 196 THR A N 1
ATOM 1497 C CA . THR A 1 196 ? 65.656 -10.778 -43.831 1.00 49.75 196 THR A CA 1
ATOM 1498 C C . THR A 1 196 ? 65.606 -12.291 -43.742 1.00 49.75 196 THR A C 1
ATOM 1500 O O . THR A 1 196 ? 66.512 -12.885 -43.193 1.00 49.75 196 THR A O 1
ATOM 1503 N N . ASP A 1 197 ? 64.559 -12.895 -44.292 1.00 45.97 197 ASP A N 1
ATOM 1504 C CA . ASP A 1 197 ? 64.602 -14.272 -44.795 1.00 45.97 197 ASP A CA 1
ATOM 1505 C C . ASP A 1 197 ? 63.648 -14.354 -45.994 1.00 45.97 197 ASP A C 1
ATOM 1507 O O . ASP A 1 197 ? 62.605 -15.004 -45.992 1.00 45.97 197 ASP A O 1
ATOM 1511 N N . ALA A 1 198 ? 63.988 -13.595 -47.041 1.00 49.88 198 ALA A N 1
ATOM 1512 C CA . ALA A 1 198 ? 63.496 -13.888 -48.377 1.00 49.88 198 ALA A CA 1
ATOM 1513 C C . ALA A 1 198 ? 64.230 -15.147 -48.855 1.00 49.88 198 ALA A C 1
ATOM 1515 O O . ALA A 1 198 ? 65.343 -15.074 -49.375 1.00 49.88 198 ALA A O 1
ATOM 1516 N N . GLU A 1 199 ? 63.605 -16.298 -48.627 1.00 45.06 199 GLU A N 1
ATOM 1517 C CA . GLU A 1 199 ? 63.952 -17.572 -49.245 1.00 45.06 199 GLU A CA 1
ATOM 1518 C C . GLU A 1 199 ? 63.844 -17.415 -50.774 1.00 45.06 199 GLU A C 1
ATOM 1520 O O . GLU A 1 199 ? 62.765 -17.489 -51.362 1.00 45.06 199 GLU A O 1
ATOM 1525 N N . VAL A 1 200 ? 64.970 -17.118 -51.430 1.00 45.16 200 VAL A N 1
ATOM 1526 C CA . VAL A 1 200 ? 65.113 -17.285 -52.879 1.00 45.16 200 VAL A CA 1
ATOM 1527 C C . VAL A 1 200 ? 65.330 -18.774 -53.110 1.00 45.16 200 VAL A C 1
ATOM 1529 O O . VAL A 1 200 ? 66.443 -19.281 -52.989 1.00 45.16 200 VAL A O 1
ATOM 1532 N N . VAL A 1 201 ? 64.229 -19.467 -53.388 1.00 46.59 201 VAL A N 1
ATOM 1533 C CA . VAL A 1 201 ? 64.226 -20.840 -53.890 1.00 46.59 201 VAL A CA 1
ATOM 1534 C C . VAL A 1 201 ? 64.928 -20.848 -55.250 1.00 46.59 201 VAL A C 1
ATOM 1536 O O . VAL A 1 201 ? 64.461 -20.244 -56.215 1.00 46.59 201 VAL A O 1
ATOM 1539 N N . ASP A 1 202 ? 66.086 -21.502 -55.270 1.00 43.06 202 ASP A N 1
ATOM 1540 C CA . ASP A 1 202 ? 66.809 -21.955 -56.454 1.00 43.06 202 ASP A CA 1
ATOM 1541 C C . ASP A 1 202 ? 65.946 -22.981 -57.199 1.00 43.06 202 ASP A C 1
ATOM 1543 O O . ASP A 1 202 ? 65.605 -24.022 -56.639 1.00 43.06 202 ASP A O 1
ATOM 1547 N N . ASP A 1 203 ? 65.583 -22.686 -58.448 1.00 41.50 203 ASP A N 1
ATOM 1548 C CA . ASP A 1 203 ? 64.970 -23.661 -59.348 1.00 41.50 203 ASP A CA 1
ATOM 1549 C C . ASP A 1 203 ? 65.829 -23.738 -60.611 1.00 41.50 203 ASP A C 1
ATOM 1551 O O . ASP A 1 203 ? 65.809 -22.879 -61.501 1.00 41.50 203 ASP A O 1
ATOM 1555 N N . SER A 1 204 ? 66.677 -24.759 -60.633 1.00 43.09 204 SER A N 1
ATOM 1556 C CA . SER A 1 204 ? 67.530 -25.091 -61.756 1.00 43.09 204 SER A CA 1
ATOM 1557 C C . SER A 1 204 ? 66.776 -25.975 -62.758 1.00 43.09 204 SER A C 1
ATOM 1559 O O . SER A 1 204 ? 66.195 -26.995 -62.401 1.00 43.09 204 SER A O 1
ATOM 1561 N N . ASN A 1 205 ? 66.940 -25.621 -64.041 1.00 35.12 205 ASN A N 1
ATOM 1562 C CA . ASN A 1 205 ? 66.898 -26.469 -65.245 1.00 35.12 205 ASN A CA 1
ATOM 1563 C C . ASN A 1 205 ? 65.704 -26.299 -66.212 1.00 35.12 205 ASN A C 1
ATOM 1565 O O . ASN A 1 205 ? 64.666 -26.942 -66.094 1.00 35.12 205 ASN A O 1
ATOM 1569 N N . SER A 1 206 ? 65.955 -25.593 -67.321 1.00 39.47 206 SER A N 1
ATOM 1570 C CA . SER A 1 206 ? 65.615 -26.126 -68.648 1.00 39.47 206 SER A CA 1
ATOM 1571 C C . SER A 1 206 ? 66.661 -25.715 -69.698 1.00 39.47 206 SER A C 1
ATOM 1573 O O . SER A 1 206 ? 66.759 -24.574 -70.128 1.00 39.47 206 SER A O 1
ATOM 1575 N N . HIS A 1 207 ? 67.512 -26.687 -70.027 1.00 36.97 207 HIS A N 1
ATOM 1576 C CA . HIS A 1 207 ? 67.977 -27.063 -71.366 1.00 36.97 207 HIS A CA 1
ATOM 1577 C C . HIS A 1 207 ? 68.194 -25.998 -72.469 1.00 36.97 207 HIS A C 1
ATOM 1579 O O . HIS A 1 207 ? 67.260 -25.477 -73.064 1.00 36.97 207 HIS A O 1
ATOM 1585 N N . GLN A 1 208 ? 69.473 -25.938 -72.875 1.00 40.00 208 GLN A N 1
ATOM 1586 C CA . GLN A 1 208 ? 70.002 -26.027 -74.251 1.00 40.00 208 GLN A CA 1
ATOM 1587 C C . GLN A 1 208 ? 69.593 -24.980 -75.303 1.00 40.00 208 GLN A C 1
ATOM 1589 O O . GLN A 1 208 ? 68.482 -25.001 -75.821 1.00 40.00 208 GLN A O 1
ATOM 1594 N N . THR A 1 209 ? 70.593 -24.280 -75.858 1.00 35.34 209 THR A N 1
ATOM 1595 C CA . THR A 1 209 ? 71.160 -24.607 -77.192 1.00 35.34 209 THR A CA 1
ATOM 1596 C C . THR A 1 209 ? 72.223 -23.590 -77.623 1.00 35.34 209 THR A C 1
ATOM 1598 O O . THR A 1 209 ? 71.957 -22.397 -77.652 1.00 35.34 209 THR A O 1
ATOM 1601 N N . GLY A 1 210 ? 73.371 -24.116 -78.066 1.00 34.91 210 GLY A N 1
ATOM 1602 C CA . GLY A 1 210 ? 74.179 -23.564 -79.161 1.00 34.91 210 GLY A CA 1
ATOM 1603 C C . GLY A 1 210 ? 75.267 -22.558 -78.769 1.00 34.91 210 GLY A C 1
ATOM 1604 O O . GLY A 1 210 ? 74.974 -21.525 -78.193 1.00 34.91 210 GLY A O 1
ATOM 1605 N N . GLU A 1 211 ? 76.551 -22.872 -78.985 1.00 38.03 211 GLU A N 1
ATOM 1606 C CA . GLU A 1 211 ? 77.259 -22.658 -80.273 1.00 38.03 211 GLU A CA 1
ATOM 1607 C C . GLU A 1 211 ? 77.970 -21.275 -80.215 1.00 38.03 211 GLU A C 1
ATOM 1609 O O . GLU A 1 211 ? 77.318 -20.285 -79.930 1.00 38.03 211 GLU A O 1
ATOM 1614 N N . LYS A 1 212 ? 79.281 -21.057 -80.399 1.00 39.25 212 LYS A N 1
ATOM 1615 C CA . LYS A 1 212 ? 80.340 -21.721 -81.171 1.00 39.25 212 LYS A CA 1
ATOM 1616 C C . LYS A 1 212 ? 81.706 -21.094 -80.795 1.00 39.25 212 LYS A C 1
ATOM 1618 O O . LYS A 1 212 ? 81.751 -19.887 -80.594 1.00 39.25 212 LYS A O 1
ATOM 1623 N N . ILE A 1 213 ? 82.749 -21.934 -80.854 1.00 40.25 213 ILE A N 1
ATOM 1624 C CA . ILE A 1 213 ? 84.200 -21.697 -81.101 1.00 40.25 213 ILE A CA 1
ATOM 1625 C C . ILE A 1 213 ? 84.949 -20.734 -80.176 1.00 40.25 213 ILE A C 1
ATOM 1627 O O . ILE A 1 213 ? 84.819 -19.505 -80.343 1.00 40.25 213 ILE A O 1
#

Sequence (213 aa):
MLLLQYGSLTIQWLTIVIGGIFFATGLISFIIYLSTKKRLSASESITDSDGYRIQRPAPAFPIVGVGSMILGGILIFLPGSFVKGIVVVLALILVLGAINQLVSLARATKFASVPVLFWIFPLVTFGIGGFILVRPGETIDLVMKLIGWCMIFYGAVEGLDAWKIYSMRKAFEKNSANAQAAAEARARMQNPEDITDAEVVDDSNSHQTGEKI

Secondary structure (DSSP, 8-state):
-HHHHHHHHHHHHHHHHHHHHHHHHHHHHHHHHHHHHHHHHHS---B-TTS-B--PPPPPP-HHHHHHHHHHHHHHH-HHHHHHHHHHHHHHHHHHHHHHHHHHHHHHTTTS---THHHHHHHHHHHHHHHHHH-TT-HHHHHHHHHHHHHHHHHHHHHHHHHHHHHHHHHHHHHHHHHHHHHHHHHHHH-----------------------

Radius of gyration: 40.9 Å; chains: 1; bounding box: 103×44×140 Å